Protein AF-A0A485KM85-F1 (afdb_monomer)

Radius of gyration: 17.37 Å; Cα contacts (8 Å, |Δi|>4): 321; chains: 1; bounding box: 46×30×49 Å

Sequence (204 aa):
MNSIACVASVLSIVACFLLGCIQSRIWNGIQTPTIPKLFAHVLLPNASPDGDSLREPPSDAYFVFGRMFIVVYVLLAVVLVSQPLDAQVSSFVPLAVSVLLGAAAFGNLLAYYASKAYGPPMRKIGYRMIEMPCLLILAFVLTGHGILLLTATTSDHHSTIEAWAFVLTPLFSILCTAMLRYMPHGPLLGISVALTVHAFTQEG

pLDDT: mean 86.42, std 14.23, range [41.0, 98.31]

Structure (mmCIF, N/CA/C/O backbone):
data_AF-A0A485KM85-F1
#
_entry.id   AF-A0A485KM85-F1
#
loop_
_atom_site.group_PDB
_atom_site.id
_atom_site.type_symbol
_atom_site.label_atom_id
_atom_site.label_alt_id
_atom_site.label_comp_id
_atom_site.label_asym_id
_atom_site.label_entity_id
_atom_site.label_seq_id
_atom_site.pdbx_PDB_ins_code
_atom_site.Cartn_x
_atom_site.Cartn_y
_atom_site.Cartn_z
_atom_site.occupancy
_atom_site.B_iso_or_equiv
_atom_site.auth_seq_id
_atom_site.auth_comp_id
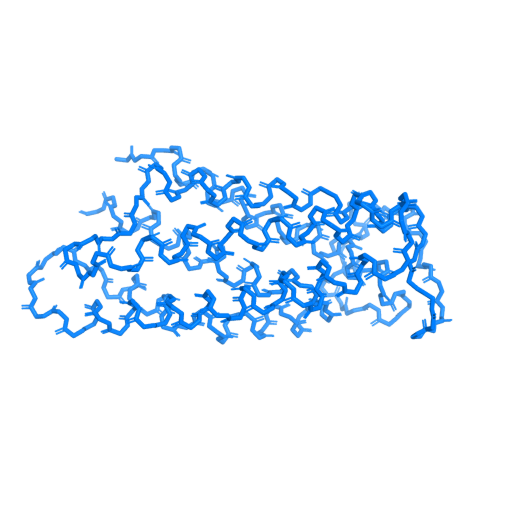_atom_site.auth_asym_id
_atom_site.auth_atom_id
_atom_site.pdbx_PDB_model_num
ATOM 1 N N . MET A 1 1 ? -17.651 -14.714 11.373 1.00 54.88 1 MET A N 1
ATOM 2 C CA . MET A 1 1 ? -16.441 -14.865 10.547 1.00 54.88 1 MET A CA 1
ATOM 3 C C . MET A 1 1 ? -16.774 -14.572 9.097 1.00 54.88 1 MET A C 1
ATOM 5 O O . MET A 1 1 ? -17.444 -15.391 8.467 1.00 54.88 1 MET A O 1
ATOM 9 N N . ASN A 1 2 ? -16.350 -13.427 8.566 1.00 69.56 2 ASN A N 1
ATOM 10 C CA . ASN A 1 2 ? -16.374 -13.228 7.122 1.00 69.56 2 ASN A CA 1
ATOM 11 C C . ASN A 1 2 ? -15.055 -13.764 6.560 1.00 69.56 2 ASN A C 1
ATOM 13 O O . ASN A 1 2 ? -14.112 -13.022 6.291 1.00 69.56 2 ASN A O 1
ATOM 17 N N . SER A 1 3 ? -14.991 -15.092 6.411 1.00 84.06 3 SER A N 1
ATOM 18 C CA . SER A 1 3 ? -13.783 -15.823 6.004 1.00 84.06 3 SER A CA 1
ATOM 19 C C . SER A 1 3 ? -13.142 -15.266 4.729 1.00 84.06 3 SER A C 1
ATOM 21 O O . SER A 1 3 ? -11.930 -15.358 4.560 1.00 84.06 3 SER A O 1
ATOM 23 N N . ILE A 1 4 ? -13.933 -14.629 3.863 1.00 93.38 4 ILE A N 1
ATOM 24 C CA . ILE A 1 4 ? -13.472 -13.978 2.636 1.00 93.38 4 ILE A CA 1
ATOM 25 C C . ILE A 1 4 ? -12.570 -12.774 2.942 1.00 93.38 4 ILE A C 1
ATOM 27 O O . ILE A 1 4 ? -11.506 -12.662 2.334 1.00 93.38 4 ILE A O 1
ATOM 31 N N . ALA A 1 5 ? -12.947 -11.903 3.885 1.00 93.44 5 ALA A N 1
ATOM 32 C CA . ALA A 1 5 ? -12.166 -10.716 4.240 1.00 93.44 5 ALA A CA 1
ATOM 33 C C . ALA A 1 5 ? -10.821 -11.105 4.870 1.00 93.44 5 ALA A C 1
ATOM 35 O O . ALA A 1 5 ? -9.777 -10.617 4.443 1.00 93.44 5 ALA A O 1
ATOM 36 N N . CYS A 1 6 ? -10.831 -12.047 5.816 1.00 94.31 6 CYS A N 1
ATOM 37 C CA . CYS A 1 6 ? -9.620 -12.558 6.466 1.00 94.31 6 CYS A CA 1
ATOM 38 C C . CYS A 1 6 ? -8.674 -13.258 5.479 1.00 94.31 6 CYS A C 1
ATOM 40 O O . CYS A 1 6 ? -7.464 -13.036 5.499 1.00 94.31 6 CYS A O 1
ATOM 42 N N . VAL A 1 7 ? -9.205 -14.084 4.572 1.00 96.06 7 VAL A N 1
ATOM 43 C CA . VAL A 1 7 ? -8.381 -14.740 3.545 1.00 96.06 7 VAL A CA 1
ATOM 44 C C . VAL A 1 7 ? -7.810 -13.709 2.573 1.00 96.06 7 VAL A C 1
ATOM 46 O O . VAL A 1 7 ? -6.611 -13.731 2.296 1.00 96.06 7 VAL A O 1
ATOM 49 N N . ALA A 1 8 ? -8.630 -12.778 2.077 1.00 97.19 8 ALA A N 1
ATOM 50 C CA . ALA A 1 8 ? -8.177 -11.743 1.152 1.00 97.19 8 ALA A CA 1
ATOM 51 C C . ALA A 1 8 ? -7.121 -10.820 1.781 1.00 97.19 8 ALA A C 1
ATOM 53 O O . ALA A 1 8 ? -6.147 -10.471 1.110 1.00 97.19 8 ALA A O 1
ATOM 54 N N . SER A 1 9 ? -7.260 -10.473 3.064 1.00 96.12 9 SER A N 1
ATOM 55 C CA . SER A 1 9 ? -6.314 -9.606 3.770 1.00 96.12 9 SER A CA 1
ATOM 56 C C . SER A 1 9 ? -4.949 -10.283 3.938 1.00 96.12 9 SER A C 1
ATOM 58 O O . SER A 1 9 ? -3.928 -9.724 3.528 1.00 96.12 9 SER A O 1
ATOM 60 N N . VAL A 1 10 ? -4.918 -11.546 4.375 1.00 96.75 10 VAL A N 1
ATOM 61 C CA . VAL A 1 10 ? -3.678 -12.338 4.455 1.00 96.75 10 VAL A CA 1
ATOM 62 C C . VAL A 1 10 ? -3.032 -12.499 3.079 1.00 96.75 10 VAL A C 1
ATOM 64 O O . VAL A 1 10 ? -1.829 -12.269 2.929 1.00 96.75 10 VAL A O 1
ATOM 67 N N . LEU A 1 11 ? -3.818 -12.837 2.051 1.00 97.69 11 LEU A N 1
ATOM 68 C CA . LEU A 1 11 ? -3.310 -12.948 0.681 1.00 97.69 11 LEU A CA 1
ATOM 69 C C . LEU A 1 11 ? -2.745 -11.618 0.173 1.00 97.69 11 LEU A C 1
ATOM 71 O O . LEU A 1 11 ? -1.743 -11.633 -0.541 1.00 97.69 11 LEU A O 1
ATOM 75 N N . SER A 1 12 ? -3.333 -10.478 0.549 1.00 97.19 12 SER A N 1
ATOM 76 C CA . SER A 1 12 ? -2.836 -9.160 0.142 1.00 97.19 12 SER A CA 1
ATOM 77 C C . SER A 1 12 ? -1.466 -8.856 0.750 1.00 97.19 12 SER A C 1
ATOM 79 O O . SER A 1 12 ? -0.573 -8.429 0.019 1.00 97.19 12 SER A O 1
ATOM 81 N N . ILE A 1 13 ? -1.248 -9.166 2.039 1.00 96.56 13 ILE A N 1
ATOM 82 C CA . ILE A 1 13 ? 0.063 -9.044 2.696 1.00 96.56 13 ILE A CA 1
ATOM 83 C C . ILE A 1 13 ? 1.081 -9.941 2.000 1.00 96.56 13 ILE A C 1
ATOM 85 O O . ILE A 1 13 ? 2.155 -9.470 1.624 1.00 96.56 13 ILE A O 1
ATOM 89 N N . VAL A 1 14 ? 0.749 -11.224 1.817 1.00 95.62 14 VAL A N 1
ATOM 90 C CA . VAL A 1 14 ? 1.660 -12.200 1.205 1.00 95.62 14 VAL A CA 1
ATOM 91 C C . VAL A 1 14 ? 2.025 -11.758 -0.210 1.00 95.62 14 VAL A C 1
ATOM 93 O O . VAL A 1 14 ? 3.206 -11.647 -0.530 1.00 95.62 14 VAL A O 1
ATOM 96 N N . ALA A 1 15 ? 1.038 -11.422 -1.043 1.00 94.94 15 ALA A N 1
ATOM 97 C CA . ALA A 1 15 ? 1.277 -10.952 -2.402 1.00 94.94 15 ALA A CA 1
ATOM 98 C C . ALA A 1 15 ? 2.116 -9.664 -2.422 1.00 94.94 15 ALA A C 1
ATOM 100 O O . ALA A 1 15 ? 3.102 -9.589 -3.155 1.00 94.94 15 ALA A O 1
ATOM 101 N N . CYS A 1 16 ? 1.776 -8.674 -1.591 1.00 95.62 16 CYS A N 1
ATOM 102 C CA . CYS A 1 16 ? 2.483 -7.396 -1.529 1.00 95.62 16 CYS A CA 1
ATOM 103 C C . CYS A 1 16 ? 3.935 -7.562 -1.068 1.00 95.62 16 CYS A C 1
ATOM 105 O O . CYS A 1 16 ? 4.837 -6.940 -1.631 1.00 95.62 16 CYS A O 1
ATOM 107 N N . PHE A 1 17 ? 4.181 -8.424 -0.079 1.00 94.19 17 PHE A N 1
ATOM 108 C CA . PHE A 1 17 ? 5.525 -8.713 0.409 1.00 94.19 17 PHE A CA 1
ATOM 109 C C . PHE A 1 17 ? 6.361 -9.444 -0.647 1.00 94.19 17 PHE A C 1
ATOM 111 O O . PHE A 1 17 ? 7.453 -8.985 -0.979 1.00 94.19 17 PHE A O 1
ATOM 118 N N 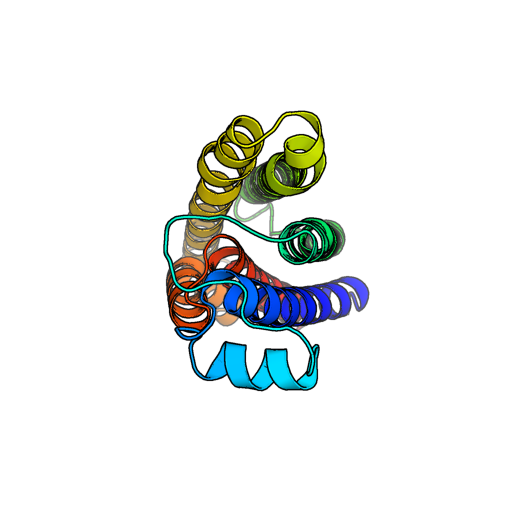. LEU A 1 18 ? 5.840 -10.529 -1.233 1.00 91.94 18 LEU A N 1
ATOM 119 C CA . LEU A 1 18 ? 6.565 -11.319 -2.235 1.00 91.94 18 LEU A CA 1
ATOM 120 C C . LEU A 1 18 ? 6.893 -10.484 -3.480 1.00 91.94 18 LEU A C 1
ATOM 122 O O . LEU A 1 18 ? 8.054 -10.406 -3.892 1.00 91.94 18 LEU A O 1
ATOM 126 N N . LEU A 1 19 ? 5.891 -9.806 -4.050 1.00 92.06 19 LEU A N 1
ATOM 127 C CA . LEU A 1 19 ? 6.086 -8.935 -5.210 1.00 92.06 19 LEU A CA 1
ATOM 128 C C . LEU A 1 19 ? 6.985 -7.738 -4.865 1.00 92.06 19 LEU A C 1
ATOM 130 O O . LEU A 1 19 ? 7.811 -7.330 -5.685 1.00 92.06 19 LEU A O 1
ATOM 134 N N . GLY A 1 20 ? 6.878 -7.208 -3.643 1.00 92.06 20 GLY A N 1
ATOM 135 C CA . GLY A 1 20 ? 7.707 -6.115 -3.140 1.00 92.06 20 GLY A CA 1
ATOM 136 C C . GLY A 1 20 ? 9.179 -6.506 -3.034 1.00 92.06 20 GLY A C 1
ATOM 137 O O . GLY A 1 20 ? 10.042 -5.741 -3.461 1.00 92.06 20 GLY A O 1
ATOM 138 N N . CYS A 1 21 ? 9.479 -7.713 -2.546 1.00 90.75 21 CYS A N 1
ATOM 139 C CA . CYS A 1 21 ? 10.836 -8.255 -2.507 1.00 90.75 21 CYS A CA 1
ATOM 140 C C . CYS A 1 21 ? 11.415 -8.467 -3.912 1.00 90.75 21 CYS A C 1
ATOM 142 O O . CYS A 1 21 ? 12.567 -8.103 -4.156 1.00 90.75 21 CYS A O 1
ATOM 144 N N . ILE A 1 22 ? 10.625 -9.005 -4.847 1.00 88.12 22 ILE A N 1
ATOM 145 C CA . ILE A 1 22 ? 11.051 -9.206 -6.241 1.00 88.12 22 ILE A CA 1
ATOM 146 C C . ILE A 1 22 ? 11.368 -7.864 -6.905 1.00 88.12 22 ILE A C 1
ATOM 148 O O . ILE A 1 22 ? 12.460 -7.677 -7.440 1.00 88.12 22 ILE A O 1
ATOM 152 N N . GLN A 1 23 ? 10.444 -6.906 -6.836 1.00 87.12 23 GLN A N 1
ATOM 153 C CA . GLN A 1 23 ? 10.645 -5.583 -7.420 1.00 87.12 23 GLN A CA 1
ATOM 154 C C . GLN A 1 23 ? 11.792 -4.820 -6.755 1.00 87.12 23 GLN A C 1
ATOM 156 O O . GLN A 1 23 ? 12.557 -4.161 -7.449 1.00 87.12 23 GLN A O 1
ATOM 161 N N . SER A 1 24 ? 11.946 -4.940 -5.434 1.00 88.06 24 SER A N 1
ATOM 162 C CA . SER A 1 24 ? 13.087 -4.381 -4.711 1.00 88.06 24 SER A CA 1
ATOM 163 C C . SER A 1 24 ? 14.409 -4.937 -5.234 1.00 88.06 24 SER A C 1
ATOM 165 O O . SER A 1 24 ? 15.342 -4.162 -5.444 1.00 88.06 24 SER A O 1
ATOM 167 N N . ARG A 1 25 ? 14.486 -6.249 -5.497 1.00 84.94 25 ARG A N 1
ATOM 168 C CA . ARG A 1 25 ? 15.683 -6.876 -6.067 1.00 84.94 25 ARG A CA 1
ATOM 169 C C . ARG A 1 25 ? 15.992 -6.369 -7.470 1.00 84.94 25 ARG A C 1
ATOM 171 O O . ARG A 1 25 ? 17.143 -6.058 -7.757 1.00 84.94 25 ARG A O 1
ATOM 178 N N . ILE A 1 26 ? 14.976 -6.284 -8.326 1.00 82.69 26 ILE A N 1
ATOM 179 C CA . ILE A 1 26 ? 15.127 -5.766 -9.694 1.00 82.69 26 ILE A CA 1
ATOM 180 C C . ILE A 1 26 ? 15.572 -4.300 -9.656 1.00 82.69 26 ILE A C 1
ATOM 182 O O . ILE A 1 26 ? 16.446 -3.904 -10.412 1.00 82.69 26 ILE A O 1
ATOM 186 N N . TRP A 1 27 ? 14.997 -3.502 -8.754 1.00 82.50 27 TRP A N 1
ATOM 187 C CA . TRP A 1 27 ? 15.278 -2.073 -8.647 1.00 82.50 27 TRP A CA 1
ATOM 188 C C . TRP A 1 27 ? 16.654 -1.755 -8.054 1.00 82.50 27 TRP A C 1
ATOM 190 O O . TRP A 1 27 ? 17.326 -0.833 -8.504 1.00 82.50 27 TRP A O 1
ATOM 200 N N . ASN A 1 28 ? 17.056 -2.470 -7.001 1.00 80.94 28 ASN A N 1
ATOM 201 C CA . ASN A 1 28 ? 18.285 -2.174 -6.264 1.00 80.94 28 ASN A CA 1
ATOM 202 C C . ASN A 1 28 ? 19.495 -2.981 -6.759 1.00 80.94 28 A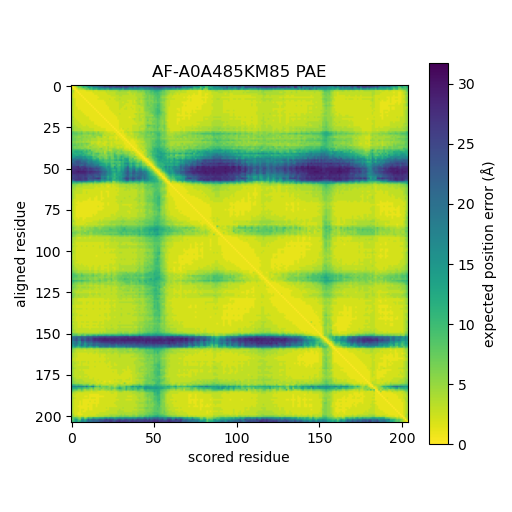SN A C 1
ATOM 204 O O . ASN A 1 28 ? 20.621 -2.679 -6.358 1.00 80.94 28 ASN A O 1
ATOM 208 N N . GLY A 1 29 ? 19.289 -4.017 -7.579 1.00 79.38 29 GLY A N 1
ATOM 209 C CA . GLY A 1 29 ? 20.356 -4.843 -8.135 1.00 79.38 29 GLY A CA 1
ATOM 210 C C . GLY A 1 29 ? 21.284 -5.398 -7.048 1.00 79.38 29 GLY A C 1
ATOM 211 O O . GLY A 1 29 ? 20.848 -6.047 -6.092 1.00 79.38 29 GLY A O 1
ATOM 212 N N . ILE A 1 30 ? 22.581 -5.112 -7.155 1.00 79.19 30 ILE A N 1
ATOM 213 C CA . ILE A 1 30 ? 23.598 -5.546 -6.179 1.00 79.19 30 ILE A CA 1
ATOM 214 C C . ILE A 1 30 ? 23.383 -4.896 -4.798 1.00 79.19 30 ILE A C 1
ATOM 216 O O . ILE A 1 30 ? 23.709 -5.498 -3.775 1.00 79.19 30 ILE A O 1
ATOM 220 N N . GLN A 1 31 ? 22.766 -3.711 -4.741 1.00 83.38 31 GLN A N 1
ATOM 221 C CA . GLN A 1 31 ? 22.504 -2.966 -3.504 1.00 83.38 31 GLN A CA 1
ATOM 222 C C . GLN A 1 31 ? 21.202 -3.375 -2.790 1.00 83.38 31 GLN A C 1
ATOM 224 O O . GLN A 1 31 ? 20.724 -2.660 -1.900 1.00 83.38 31 GLN A O 1
ATOM 229 N N . THR A 1 32 ? 20.596 -4.492 -3.197 1.00 83.62 32 THR A N 1
ATOM 230 C CA . THR A 1 32 ? 19.358 -5.009 -2.605 1.00 83.62 32 THR A CA 1
ATOM 231 C C . THR A 1 32 ? 19.540 -5.314 -1.111 1.00 83.62 32 THR A C 1
ATOM 233 O O . THR A 1 32 ? 20.489 -6.020 -0.756 1.00 83.62 32 THR A O 1
ATOM 236 N N . PRO A 1 33 ? 18.637 -4.844 -0.225 1.00 85.75 33 PRO A N 1
ATOM 237 C CA . PRO A 1 33 ? 18.707 -5.152 1.203 1.00 85.75 33 PRO A CA 1
ATOM 238 C C . PRO A 1 33 ? 18.561 -6.653 1.499 1.00 85.75 33 PRO A C 1
ATOM 240 O O . PRO A 1 33 ? 17.989 -7.411 0.713 1.00 85.75 33 PRO A O 1
ATOM 243 N N . THR A 1 34 ? 19.034 -7.087 2.671 1.00 87.38 34 THR A N 1
ATOM 244 C CA . THR A 1 34 ? 19.100 -8.509 3.061 1.00 87.38 34 THR A CA 1
ATOM 245 C C . THR A 1 34 ? 17.757 -9.233 2.966 1.00 87.38 34 THR A C 1
ATOM 247 O O . THR A 1 34 ? 17.703 -10.336 2.427 1.00 87.38 34 THR A O 1
ATOM 250 N N . ILE A 1 35 ? 16.671 -8.615 3.447 1.00 86.38 35 ILE A N 1
ATOM 251 C CA . ILE A 1 35 ? 15.340 -9.241 3.472 1.00 86.38 35 ILE A CA 1
ATOM 252 C C . ILE A 1 35 ? 14.825 -9.498 2.043 1.00 86.38 35 ILE A C 1
ATOM 254 O O . ILE A 1 35 ? 14.637 -10.666 1.697 1.00 86.38 35 ILE A O 1
ATOM 258 N N . PRO A 1 36 ? 14.681 -8.486 1.160 1.00 85.00 36 PRO A N 1
ATOM 259 C CA . PRO A 1 36 ? 14.343 -8.724 -0.241 1.00 85.00 36 PRO A CA 1
ATOM 260 C C . PRO A 1 36 ? 15.275 -9.712 -0.941 1.00 85.00 36 PRO A C 1
ATOM 262 O O . PRO A 1 36 ? 14.802 -10.543 -1.711 1.00 85.00 36 PRO A O 1
ATOM 265 N N . LYS A 1 37 ? 16.584 -9.669 -0.657 1.00 82.50 37 LYS A N 1
ATOM 266 C CA . LYS A 1 37 ? 17.568 -10.572 -1.266 1.00 82.50 37 LYS A CA 1
ATOM 267 C C . LYS A 1 37 ? 17.295 -12.038 -0.924 1.00 82.50 37 LYS A C 1
ATOM 269 O O . LYS A 1 37 ? 17.335 -12.866 -1.834 1.00 82.50 37 LYS A O 1
ATOM 274 N N . LEU A 1 38 ? 17.002 -12.342 0.344 1.00 82.69 38 LEU A N 1
ATOM 275 C CA . LEU A 1 38 ? 16.692 -13.695 0.815 1.00 82.69 38 LEU A CA 1
ATOM 276 C C . LEU A 1 38 ? 15.430 -14.239 0.135 1.00 82.69 38 LEU A C 1
ATOM 278 O O . LEU A 1 38 ? 15.469 -15.298 -0.487 1.00 82.69 38 LEU A O 1
ATOM 282 N N . PHE A 1 39 ? 14.332 -13.487 0.196 1.00 80.50 39 PHE A N 1
ATOM 283 C CA . PHE A 1 39 ? 13.044 -13.940 -0.332 1.00 80.50 39 PHE A CA 1
ATOM 284 C C . PHE A 1 39 ? 13.020 -13.985 -1.860 1.00 80.50 39 PHE A C 1
ATOM 286 O O . PHE A 1 39 ? 12.556 -14.962 -2.442 1.00 80.50 39 PHE A O 1
ATOM 293 N N . ALA A 1 40 ? 13.580 -12.983 -2.537 1.00 74.31 40 ALA A N 1
ATOM 294 C CA . ALA A 1 40 ? 13.620 -12.983 -3.993 1.00 74.31 40 ALA A CA 1
ATOM 295 C C . ALA A 1 40 ? 14.512 -14.101 -4.557 1.00 74.31 40 ALA A C 1
ATOM 297 O O . ALA A 1 40 ? 14.242 -14.576 -5.653 1.00 74.31 40 ALA A O 1
ATOM 298 N N . HIS A 1 41 ? 15.540 -14.558 -3.828 1.00 70.88 41 HIS A N 1
ATOM 299 C CA . HIS A 1 41 ? 16.353 -15.698 -4.264 1.00 70.88 41 HIS A CA 1
ATOM 300 C C . HIS A 1 41 ? 15.578 -17.022 -4.236 1.00 70.88 41 HIS A C 1
ATOM 302 O O . HIS A 1 41 ? 15.754 -17.842 -5.130 1.00 70.88 41 HIS A O 1
ATOM 308 N N . VAL A 1 42 ? 14.687 -17.204 -3.256 1.00 67.50 42 VAL A N 1
ATOM 309 C CA . VAL A 1 42 ? 13.796 -18.374 -3.180 1.00 67.50 42 VAL A CA 1
ATOM 310 C C . VAL A 1 42 ? 12.754 -18.349 -4.303 1.00 67.50 42 VAL A C 1
ATOM 312 O O . VAL A 1 42 ? 12.439 -19.385 -4.878 1.00 67.50 42 VAL A O 1
ATOM 315 N N . LEU A 1 43 ? 12.230 -17.165 -4.632 1.00 68.19 43 LEU A N 1
ATOM 316 C CA . LEU A 1 43 ? 11.120 -17.006 -5.580 1.00 68.19 43 LEU A CA 1
ATOM 317 C C . LEU A 1 43 ? 11.574 -16.944 -7.044 1.00 68.19 43 LEU A C 1
ATOM 319 O O . LEU A 1 43 ? 10.871 -17.419 -7.931 1.00 68.19 43 LEU A O 1
ATOM 323 N N . LEU A 1 44 ? 12.738 -16.346 -7.303 1.00 68.25 44 LEU A N 1
ATOM 324 C CA . LEU A 1 44 ? 13.344 -16.198 -8.626 1.00 68.25 44 LEU A CA 1
ATOM 325 C C . LEU A 1 44 ? 14.864 -16.400 -8.511 1.00 68.25 44 LEU A C 1
ATOM 327 O O . LEU A 1 44 ? 15.628 -15.428 -8.544 1.00 68.25 44 LEU A O 1
ATOM 331 N N . PRO A 1 45 ? 15.339 -17.654 -8.401 1.00 60.12 45 PRO A N 1
ATOM 332 C CA . PRO A 1 45 ? 16.766 -17.950 -8.257 1.00 60.12 45 PRO A CA 1
ATOM 333 C C . PRO A 1 45 ? 17.605 -17.399 -9.422 1.00 60.12 45 PRO A C 1
ATOM 335 O O . PRO A 1 45 ? 18.751 -17.004 -9.213 1.00 60.12 45 PRO A O 1
ATOM 338 N N . ASN A 1 46 ? 16.990 -17.273 -10.605 1.00 56.12 46 ASN A N 1
ATOM 339 C CA . ASN A 1 46 ? 17.603 -16.771 -11.836 1.00 56.12 46 ASN A CA 1
ATOM 340 C C . ASN A 1 46 ? 17.295 -15.295 -12.137 1.00 56.12 46 ASN A C 1
ATOM 342 O O . ASN A 1 46 ? 17.623 -14.830 -13.225 1.00 56.12 46 ASN A O 1
ATOM 346 N N . ALA A 1 47 ? 16.663 -14.546 -11.222 1.00 55.28 47 ALA A N 1
ATOM 347 C CA . ALA A 1 47 ? 16.565 -13.096 -11.383 1.00 55.28 47 ALA A CA 1
ATOM 348 C C . ALA A 1 47 ? 17.972 -12.499 -11.242 1.00 55.28 47 ALA A C 1
ATOM 350 O O . ALA A 1 47 ? 18.469 -12.287 -10.122 1.00 55.28 47 ALA A O 1
ATOM 351 N N . SER A 1 48 ? 18.626 -12.273 -12.384 1.00 52.16 48 SER A N 1
ATOM 352 C CA . SER A 1 48 ? 19.848 -11.488 -12.459 1.00 52.16 48 SER A CA 1
ATOM 353 C C . SER A 1 48 ? 19.552 -10.093 -11.908 1.00 52.16 48 SER A C 1
ATOM 355 O O . SER A 1 48 ? 18.515 -9.516 -12.237 1.00 52.16 48 SER A O 1
ATOM 357 N N . PRO A 1 49 ? 20.400 -9.551 -11.022 1.00 55.25 49 PRO A N 1
ATOM 358 C CA . PRO A 1 49 ? 20.324 -8.140 -10.692 1.00 55.25 49 PRO A CA 1
ATOM 359 C 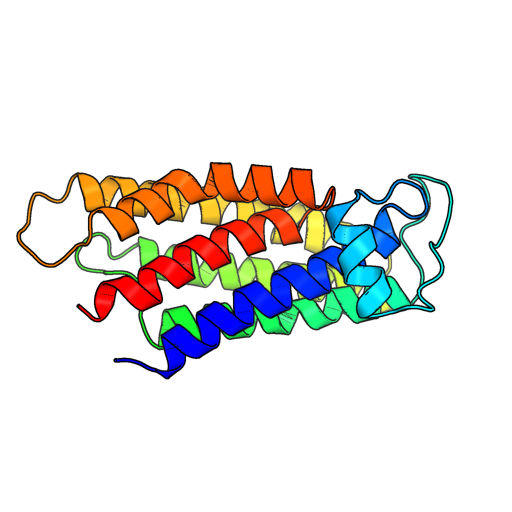C . PRO A 1 49 ? 20.597 -7.355 -11.977 1.00 55.25 49 PRO A C 1
ATOM 361 O O . PRO A 1 49 ? 21.722 -7.353 -12.472 1.00 55.25 49 PRO A O 1
ATOM 364 N N . ASP A 1 50 ? 19.567 -6.730 -12.534 1.00 50.44 50 ASP A N 1
ATOM 365 C CA . ASP A 1 50 ? 19.747 -5.820 -13.654 1.00 50.44 50 ASP A CA 1
ATOM 366 C C . ASP A 1 50 ? 20.369 -4.527 -13.120 1.00 50.44 50 ASP A C 1
ATOM 368 O O . ASP A 1 50 ? 19.713 -3.741 -12.447 1.00 50.44 50 ASP A O 1
ATOM 372 N N . GLY A 1 51 ? 21.655 -4.337 -13.413 1.00 45.38 51 GLY A N 1
ATOM 373 C CA . GLY A 1 51 ? 22.283 -3.020 -13.498 1.00 45.38 51 GLY A CA 1
ATOM 374 C C . GLY A 1 51 ? 22.717 -2.354 -12.190 1.00 45.38 51 GLY A C 1
ATOM 375 O O . GLY A 1 51 ? 21.920 -1.915 -11.364 1.00 45.38 51 GLY A O 1
ATOM 376 N N . ASP A 1 52 ? 24.028 -2.136 -12.081 1.00 42.81 52 ASP A N 1
ATOM 377 C CA . ASP A 1 52 ? 24.578 -0.960 -11.412 1.00 42.81 52 ASP A CA 1
ATOM 378 C C . ASP A 1 52 ? 24.042 0.299 -12.113 1.00 42.81 52 ASP A C 1
ATOM 380 O O . ASP A 1 52 ? 24.440 0.601 -13.235 1.00 42.81 52 ASP A O 1
ATOM 384 N N . SER A 1 53 ? 23.119 1.025 -11.482 1.00 41.00 53 SER A N 1
ATOM 385 C CA . SER A 1 53 ? 23.017 2.496 -11.488 1.00 41.00 53 SER A CA 1
ATOM 386 C C . SER A 1 53 ? 21.575 2.969 -11.314 1.00 41.00 53 SER A C 1
ATOM 388 O O . SER A 1 53 ? 20.630 2.480 -11.919 1.00 41.00 53 SER A O 1
ATOM 390 N N . LEU A 1 54 ? 21.428 4.052 -10.554 1.00 44.25 54 LEU A N 1
ATOM 391 C CA . LEU A 1 54 ? 20.222 4.875 -10.398 1.00 44.25 54 LEU A CA 1
ATOM 392 C C . LEU A 1 54 ? 19.669 5.476 -11.721 1.00 44.25 54 LEU A C 1
ATOM 394 O O . LEU A 1 54 ? 18.861 6.405 -11.667 1.00 44.25 54 LEU A O 1
ATOM 398 N N . ARG A 1 55 ? 20.135 5.038 -12.901 1.00 45.25 55 ARG A N 1
ATOM 399 C CA . ARG A 1 55 ? 19.913 5.705 -14.195 1.00 45.25 55 ARG A CA 1
ATOM 400 C C . ARG A 1 55 ? 18.994 4.969 -15.169 1.00 45.25 55 ARG A C 1
ATOM 402 O O . ARG A 1 55 ? 18.418 5.652 -16.011 1.00 45.25 55 ARG A O 1
ATOM 409 N N . GLU A 1 56 ? 18.757 3.667 -15.037 1.00 47.62 56 GLU A N 1
ATOM 410 C CA . GLU A 1 56 ? 17.883 2.940 -15.972 1.00 47.62 56 GLU A CA 1
ATOM 411 C C . GLU A 1 56 ? 16.750 2.204 -15.248 1.00 47.62 56 GLU A C 1
ATOM 413 O O . GLU A 1 56 ? 17.006 1.244 -14.529 1.00 47.62 56 GLU A O 1
ATOM 418 N N . PRO A 1 57 ? 15.475 2.608 -15.420 1.00 52.06 57 PRO A N 1
ATOM 419 C CA . PRO A 1 57 ? 14.356 1.820 -14.926 1.00 52.06 57 PRO A CA 1
ATOM 420 C C . PRO A 1 57 ? 13.705 1.012 -16.064 1.00 52.06 57 PRO A C 1
ATOM 422 O O . PRO A 1 57 ? 13.326 1.617 -17.075 1.00 52.06 57 PRO A O 1
ATOM 425 N N . PRO A 1 58 ? 13.319 -0.254 -15.827 1.00 62.62 58 PRO A N 1
ATOM 426 C CA . PRO A 1 58 ? 14.204 -1.426 -15.918 1.00 62.62 58 PRO A CA 1
ATOM 427 C C . PRO A 1 58 ? 13.644 -2.465 -16.908 1.00 62.62 58 PRO A C 1
ATOM 429 O O . PRO A 1 58 ? 12.608 -2.235 -17.530 1.00 62.62 58 PRO A O 1
ATOM 432 N N . SER A 1 59 ? 14.344 -3.587 -17.064 1.00 68.44 59 SER A N 1
ATOM 433 C CA . SER A 1 59 ? 14.009 -4.729 -17.925 1.00 68.44 59 SER A CA 1
ATOM 434 C C . SER A 1 59 ? 12.525 -5.120 -17.984 1.00 68.44 59 SER A C 1
ATOM 436 O O . SER A 1 59 ? 11.726 -4.816 -17.094 1.00 68.44 59 SER A O 1
ATOM 438 N N . ASP A 1 60 ? 12.147 -5.891 -19.009 1.00 78.19 60 ASP A N 1
ATOM 439 C CA . ASP A 1 60 ? 10.784 -6.422 -19.168 1.00 78.19 60 ASP A CA 1
ATOM 440 C C . ASP A 1 60 ? 10.238 -7.089 -17.888 1.00 78.19 60 ASP A C 1
ATOM 442 O O . ASP A 1 60 ? 9.039 -6.994 -17.600 1.00 78.19 60 ASP A O 1
ATOM 446 N N . ALA A 1 61 ? 11.110 -7.695 -17.073 1.00 81.19 61 ALA A N 1
ATOM 447 C CA . ALA A 1 61 ? 10.756 -8.298 -15.791 1.00 81.19 61 ALA A CA 1
ATOM 448 C C . ALA A 1 61 ? 10.161 -7.283 -14.800 1.00 81.19 61 ALA A C 1
ATOM 450 O O . ALA A 1 61 ? 9.159 -7.576 -14.142 1.00 81.19 61 ALA A O 1
ATOM 451 N N . TYR A 1 62 ? 10.705 -6.066 -14.723 1.00 83.06 62 TYR A N 1
ATOM 452 C CA . TYR A 1 62 ? 10.165 -5.025 -13.849 1.00 83.06 62 TYR A CA 1
ATOM 453 C C . TYR A 1 62 ? 8.711 -4.693 -14.178 1.00 83.06 62 TYR A C 1
ATOM 455 O O . TYR A 1 62 ? 7.874 -4.589 -13.282 1.00 83.06 62 TYR A O 1
ATOM 463 N N . PHE A 1 63 ? 8.387 -4.562 -15.463 1.00 85.88 63 PHE A N 1
ATOM 464 C CA . PHE A 1 63 ? 7.020 -4.271 -15.883 1.00 85.88 63 PHE A CA 1
ATOM 465 C C . PHE A 1 63 ? 6.086 -5.455 -15.640 1.00 85.88 63 PHE A C 1
ATOM 467 O O . PHE A 1 63 ? 4.939 -5.253 -15.257 1.00 85.88 63 PHE A O 1
ATOM 474 N N . VAL A 1 64 ? 6.550 -6.695 -15.816 1.00 88.81 64 VAL A N 1
ATOM 475 C CA . VAL A 1 64 ? 5.752 -7.890 -15.492 1.00 88.81 64 VAL A CA 1
ATOM 476 C C . VAL A 1 64 ? 5.338 -7.892 -14.021 1.00 88.81 64 VAL A C 1
ATOM 478 O O . VAL A 1 64 ? 4.144 -7.960 -13.739 1.00 88.81 64 VAL A O 1
ATOM 481 N N . PHE A 1 65 ? 6.286 -7.746 -13.096 1.00 89.12 65 PHE A N 1
ATOM 482 C CA . PHE A 1 65 ? 5.969 -7.801 -11.666 1.00 89.12 65 PHE A CA 1
ATOM 483 C C . PHE A 1 65 ? 5.242 -6.548 -11.163 1.00 89.12 65 PHE A C 1
ATOM 485 O O . PHE A 1 65 ? 4.362 -6.668 -10.315 1.00 89.12 65 PHE A O 1
ATOM 492 N N . GLY A 1 66 ? 5.517 -5.367 -11.723 1.00 90.69 66 GLY A N 1
ATOM 493 C CA . GLY A 1 66 ? 4.750 -4.157 -11.412 1.00 90.69 66 GLY A CA 1
ATOM 494 C C . GLY A 1 66 ? 3.280 -4.267 -11.838 1.00 90.69 66 GLY A C 1
ATOM 495 O O . GLY A 1 66 ? 2.371 -3.894 -11.103 1.00 90.69 66 GLY A O 1
ATOM 496 N N . ARG A 1 67 ? 2.998 -4.902 -12.983 1.00 93.12 67 ARG A N 1
ATOM 497 C CA . ARG A 1 67 ? 1.616 -5.186 -13.405 1.00 93.12 67 ARG A CA 1
ATOM 498 C C . ARG A 1 67 ? 0.876 -6.126 -12.454 1.00 93.12 67 ARG A C 1
ATOM 500 O O . ARG A 1 67 ? -0.331 -5.968 -12.284 1.00 93.12 67 ARG A O 1
ATOM 507 N N . MET A 1 68 ? 1.579 -7.075 -11.835 1.00 94.62 68 MET A N 1
ATOM 508 C CA . MET A 1 68 ? 0.987 -8.036 -10.895 1.00 94.62 68 MET A CA 1
ATOM 509 C C . MET A 1 68 ? 0.521 -7.387 -9.587 1.00 94.62 68 MET A C 1
ATOM 511 O O . MET A 1 68 ? -0.359 -7.939 -8.932 1.00 94.62 68 MET A O 1
ATOM 515 N N . PHE A 1 69 ? 1.010 -6.192 -9.236 1.00 94.75 69 PHE A N 1
ATOM 516 C CA . PHE A 1 69 ? 0.531 -5.469 -8.053 1.00 94.75 69 PHE A CA 1
ATOM 517 C C . PHE A 1 69 ? -0.953 -5.106 -8.103 1.00 94.75 69 PHE A C 1
ATOM 519 O O . PHE A 1 69 ? -1.557 -4.909 -7.050 1.00 94.75 69 PHE A O 1
ATOM 526 N N . ILE A 1 70 ? -1.580 -5.119 -9.287 1.00 96.25 70 ILE A N 1
ATOM 527 C CA . ILE A 1 70 ? -3.036 -4.975 -9.399 1.00 96.25 70 ILE A CA 1
ATOM 528 C C . ILE A 1 70 ? -3.791 -6.016 -8.559 1.00 96.25 70 ILE A C 1
ATOM 530 O O . ILE A 1 70 ? -4.853 -5.714 -8.026 1.00 96.25 70 ILE A O 1
ATOM 534 N N . VAL A 1 71 ? -3.215 -7.210 -8.368 1.00 96.88 71 VAL A N 1
ATOM 535 C CA . VAL A 1 71 ? -3.791 -8.264 -7.523 1.00 96.88 71 VAL A CA 1
ATOM 536 C C . VAL A 1 71 ? -3.893 -7.809 -6.067 1.00 96.88 71 VAL A C 1
ATOM 538 O O . VAL A 1 71 ? -4.910 -8.060 -5.432 1.00 96.88 71 VAL A O 1
ATOM 541 N N . VAL A 1 72 ? -2.892 -7.090 -5.546 1.00 97.69 72 VAL A N 1
ATOM 542 C CA . VAL A 1 72 ? -2.918 -6.564 -4.170 1.00 97.69 72 VAL A CA 1
ATOM 543 C C . VAL A 1 72 ? -4.058 -5.560 -4.012 1.00 97.69 72 VAL A C 1
ATOM 545 O O . VAL A 1 72 ? -4.844 -5.672 -3.077 1.00 97.69 72 VAL A O 1
ATOM 548 N N . TYR A 1 73 ? -4.203 -4.631 -4.961 1.00 97.81 73 TYR A N 1
ATOM 549 C CA . TYR A 1 73 ? -5.302 -3.661 -4.959 1.00 97.81 73 TYR A CA 1
ATOM 550 C C . TYR A 1 73 ? -6.679 -4.337 -5.000 1.00 97.81 73 TYR A C 1
ATOM 552 O O . TYR A 1 73 ? -7.574 -3.944 -4.256 1.00 97.81 73 TYR A O 1
ATOM 560 N N . VAL A 1 74 ? -6.844 -5.377 -5.826 1.00 98.00 74 VAL A N 1
ATOM 561 C CA . VAL A 1 74 ? -8.091 -6.156 -5.899 1.00 98.00 74 VAL A CA 1
ATOM 562 C C . VAL A 1 74 ? -8.371 -6.873 -4.580 1.00 98.00 74 VAL A C 1
ATOM 564 O O . VAL A 1 74 ? -9.494 -6.814 -4.093 1.00 98.00 74 VAL A O 1
ATOM 567 N N . LEU A 1 75 ? -7.368 -7.509 -3.972 1.00 98.25 75 LEU A N 1
ATOM 568 C CA . LEU A 1 75 ? -7.531 -8.186 -2.683 1.00 98.25 75 LEU A CA 1
ATOM 569 C C . LEU A 1 75 ? -7.939 -7.202 -1.580 1.00 98.25 75 LEU A C 1
ATOM 571 O O . LEU A 1 75 ? -8.874 -7.483 -0.838 1.00 98.25 75 LEU A O 1
ATOM 575 N N . LEU A 1 76 ? -7.316 -6.022 -1.514 1.00 97.62 76 LEU A N 1
ATOM 576 C CA . LEU A 1 76 ? -7.706 -4.978 -0.562 1.00 97.62 76 LEU A CA 1
ATOM 577 C C . LEU A 1 76 ? -9.117 -4.435 -0.829 1.00 97.62 76 LEU A C 1
ATOM 579 O O . LEU A 1 76 ? -9.859 -4.177 0.116 1.00 97.62 76 LEU A O 1
ATOM 583 N N . ALA A 1 77 ? -9.527 -4.310 -2.094 1.00 97.38 77 ALA A N 1
ATOM 584 C CA . ALA A 1 77 ? -10.905 -3.959 -2.431 1.00 97.38 77 ALA A CA 1
ATOM 585 C C . ALA A 1 77 ? -11.896 -5.043 -1.971 1.00 97.38 77 ALA A C 1
ATOM 587 O O . ALA A 1 77 ? -12.949 -4.712 -1.433 1.00 97.38 77 ALA A O 1
ATOM 588 N N . VAL A 1 78 ? -11.550 -6.330 -2.111 1.00 97.12 78 VAL A N 1
ATOM 589 C CA . VAL A 1 78 ? -12.358 -7.445 -1.585 1.00 97.12 78 VAL A CA 1
ATOM 590 C C . VAL A 1 78 ? -12.482 -7.365 -0.064 1.00 97.12 78 VAL A C 1
ATOM 592 O O . VAL A 1 78 ? -13.587 -7.559 0.439 1.00 97.12 78 VAL A O 1
ATOM 595 N N . VAL A 1 79 ? -11.402 -7.038 0.658 1.00 96.31 79 VAL A N 1
ATOM 596 C CA . VAL A 1 79 ? -11.452 -6.809 2.115 1.00 96.31 79 VAL A CA 1
ATOM 597 C C . VAL A 1 79 ? -12.467 -5.716 2.441 1.00 96.31 79 VAL A C 1
ATOM 599 O O . VAL A 1 79 ? -13.399 -5.974 3.191 1.00 96.31 79 VAL A O 1
ATOM 602 N N . LEU A 1 80 ? -12.346 -4.542 1.817 1.00 95.06 80 LEU A N 1
ATOM 603 C CA . LEU A 1 80 ? -13.202 -3.381 2.096 1.00 95.06 80 LEU A CA 1
ATOM 604 C C . LEU A 1 80 ? -14.670 -3.574 1.686 1.00 95.06 80 LEU A C 1
ATOM 606 O O . LEU A 1 80 ? -15.556 -3.001 2.309 1.00 95.06 80 LEU A O 1
ATOM 610 N N . VAL A 1 81 ? -14.948 -4.357 0.640 1.00 94.56 81 VAL A N 1
ATOM 611 C CA . VAL A 1 81 ? -16.327 -4.679 0.226 1.00 94.56 81 VAL A CA 1
ATOM 612 C C . VAL A 1 81 ? -16.946 -5.730 1.144 1.00 94.56 81 VAL A C 1
ATOM 614 O O . VAL A 1 81 ? -18.125 -5.639 1.477 1.00 94.56 81 VAL A O 1
ATOM 617 N N . SER A 1 82 ? -16.164 -6.732 1.546 1.00 93.88 82 SER A N 1
ATOM 618 C CA . SER A 1 82 ? -16.634 -7.808 2.428 1.00 93.88 82 SER A CA 1
ATOM 619 C C . SER A 1 82 ? -16.805 -7.318 3.863 1.00 93.88 82 SER A C 1
ATOM 621 O O . SER A 1 82 ? -17.676 -7.796 4.587 1.00 93.88 82 SER A O 1
ATOM 623 N N . GLN A 1 83 ? -15.966 -6.372 4.269 1.00 92.06 83 GLN A N 1
ATOM 624 C CA . GLN A 1 83 ? -15.944 -5.810 5.603 1.00 92.06 83 GLN A CA 1
ATOM 625 C C . GLN A 1 83 ? -15.587 -4.318 5.518 1.00 92.06 83 GLN A C 1
ATOM 627 O O . GLN A 1 83 ? -14.411 -3.947 5.541 1.00 92.06 83 GLN A O 1
ATOM 632 N N . PRO A 1 84 ? -16.598 -3.455 5.327 1.00 91.81 84 PRO A N 1
ATOM 633 C CA . PRO A 1 84 ? -16.375 -2.025 5.216 1.00 91.81 84 PRO A CA 1
ATOM 634 C C . PRO A 1 84 ? -15.961 -1.425 6.560 1.00 91.81 84 PRO A C 1
ATOM 636 O O . PRO A 1 84 ? -16.379 -1.882 7.622 1.00 91.81 84 PRO A O 1
ATOM 639 N N . LEU A 1 85 ? -15.182 -0.344 6.490 1.00 91.56 85 LEU A N 1
ATOM 640 C CA . LEU A 1 85 ? -14.883 0.489 7.653 1.00 91.56 85 LEU A CA 1
ATOM 641 C C . LEU A 1 85 ? -16.175 1.085 8.223 1.00 91.56 85 LEU A C 1
ATOM 643 O O . LEU A 1 85 ? -17.112 1.377 7.473 1.00 91.56 85 LEU A O 1
ATOM 647 N N . ASP A 1 86 ? -16.211 1.300 9.537 1.00 86.75 86 ASP A N 1
ATOM 648 C CA . ASP A 1 86 ? -17.439 1.715 10.207 1.00 86.75 86 ASP A CA 1
ATOM 649 C C . ASP A 1 86 ? -17.867 3.140 9.813 1.00 86.75 86 ASP A C 1
ATOM 651 O O . ASP A 1 86 ? -17.234 4.147 10.155 1.00 86.75 86 ASP A O 1
ATOM 655 N N . ALA A 1 87 ? -18.991 3.218 9.099 1.00 84.12 87 ALA A N 1
ATOM 656 C CA . ALA A 1 87 ? -19.602 4.466 8.670 1.00 84.12 87 ALA A CA 1
ATOM 657 C C . ALA A 1 87 ? -20.280 5.238 9.817 1.00 84.12 87 ALA A C 1
ATOM 659 O O . ALA A 1 87 ? -20.535 6.434 9.653 1.00 84.12 87 ALA A O 1
ATOM 660 N N . GLN A 1 88 ? -20.559 4.598 10.961 1.00 84.19 88 GLN A N 1
ATOM 661 C CA . GLN A 1 88 ? -21.084 5.271 12.156 1.00 84.19 88 GLN A CA 1
ATOM 662 C C . GLN A 1 88 ? -20.031 6.190 12.781 1.00 84.19 88 GLN A C 1
ATOM 664 O O . GLN A 1 88 ? -20.362 7.284 13.235 1.00 84.19 88 GLN A O 1
ATOM 669 N N . VAL A 1 89 ? -18.755 5.791 12.728 1.00 84.00 89 VAL A N 1
ATOM 670 C CA . VAL A 1 89 ? -17.619 6.617 13.166 1.00 84.00 89 VAL A CA 1
ATOM 671 C C . VAL A 1 89 ? -17.408 7.789 12.207 1.00 84.00 89 VAL A C 1
ATOM 673 O O . VAL A 1 89 ? -17.193 8.926 12.627 1.00 84.00 89 VAL A O 1
ATOM 676 N N . SER A 1 90 ? -17.462 7.530 10.898 1.00 87.56 90 SER A N 1
ATOM 677 C CA . SER A 1 90 ? -17.442 8.574 9.873 1.00 87.56 90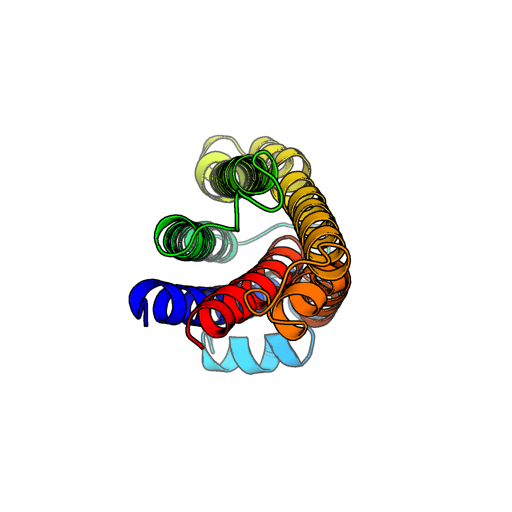 SER A CA 1
ATOM 678 C C . SER A 1 90 ? -17.937 8.046 8.533 1.00 87.56 90 SER A C 1
ATOM 680 O O . SER A 1 90 ? -17.321 7.165 7.941 1.00 87.56 90 SER A O 1
ATOM 682 N N . SER A 1 91 ? -18.975 8.666 7.975 1.00 89.69 91 SER A N 1
ATOM 683 C CA . SER A 1 91 ? -19.475 8.328 6.636 1.00 89.69 91 SER A CA 1
ATOM 684 C C . SER A 1 91 ? -18.502 8.697 5.506 1.00 89.69 91 SER A C 1
ATOM 686 O O . SER A 1 91 ? -18.582 8.144 4.410 1.00 89.69 91 SER A O 1
ATOM 688 N N . PHE A 1 92 ? -17.560 9.611 5.761 1.00 94.12 92 PHE A N 1
ATOM 689 C CA . PHE A 1 92 ? -16.568 10.054 4.780 1.00 94.12 92 PHE A CA 1
ATOM 690 C C . PHE A 1 92 ? -15.428 9.046 4.596 1.00 94.12 92 PHE A C 1
ATOM 692 O O . PHE A 1 92 ? -14.959 8.845 3.475 1.00 94.12 92 PHE A O 1
ATOM 699 N N . VAL A 1 93 ? -14.977 8.407 5.680 1.00 94.69 93 VAL A N 1
ATOM 700 C CA . VAL A 1 93 ? -13.773 7.562 5.667 1.00 94.69 93 VAL A CA 1
ATOM 701 C C . VAL A 1 93 ? -13.887 6.372 4.702 1.00 94.69 93 VAL A C 1
ATOM 703 O O . VAL A 1 93 ? -12.987 6.234 3.871 1.00 94.69 93 VAL A O 1
ATOM 706 N N . PRO A 1 94 ? -14.949 5.539 4.723 1.00 94.19 94 PRO A N 1
ATOM 707 C CA . PRO A 1 94 ? -15.050 4.387 3.823 1.00 94.19 94 PRO A CA 1
ATOM 708 C C . PRO A 1 94 ? -15.015 4.791 2.342 1.00 94.19 94 PRO A C 1
ATOM 710 O O . PRO A 1 94 ? -14.363 4.138 1.520 1.00 94.19 94 PRO A O 1
ATOM 713 N N . LEU A 1 95 ? -15.670 5.910 2.007 1.00 95.69 95 LEU A N 1
ATOM 714 C CA . LEU A 1 95 ? -15.665 6.471 0.659 1.00 95.69 95 LEU A CA 1
ATOM 715 C C . LEU A 1 95 ? -14.266 6.957 0.270 1.00 95.69 95 LEU A C 1
ATOM 717 O O . LEU A 1 95 ? -13.765 6.589 -0.792 1.00 95.69 95 LEU A O 1
ATOM 721 N N . ALA A 1 96 ? -13.623 7.753 1.127 1.00 97.44 96 ALA A N 1
ATOM 722 C CA . ALA A 1 96 ? -12.284 8.275 0.880 1.00 97.44 96 ALA A CA 1
ATOM 723 C C . ALA A 1 96 ? -11.268 7.142 0.685 1.00 97.44 96 ALA A C 1
ATOM 725 O O . ALA A 1 96 ? -10.493 7.173 -0.269 1.00 97.44 96 ALA A O 1
ATOM 726 N N . VAL A 1 97 ? -11.315 6.112 1.534 1.00 97.31 97 VAL A N 1
ATOM 727 C CA . VAL A 1 97 ? -10.454 4.927 1.435 1.00 97.31 97 VAL A CA 1
ATOM 728 C C . VAL A 1 97 ? -10.658 4.205 0.104 1.00 97.31 97 VAL A C 1
ATOM 730 O O . VAL A 1 97 ? -9.684 3.939 -0.600 1.00 97.31 97 VAL A O 1
ATOM 733 N N . SER A 1 98 ? -11.911 3.958 -0.287 1.00 96.56 98 SER A N 1
ATOM 734 C CA . SER A 1 98 ? -12.237 3.278 -1.548 1.00 96.56 98 SER A CA 1
ATOM 735 C C . SER A 1 98 ? -11.778 4.076 -2.773 1.00 96.56 98 SER A C 1
ATOM 737 O O . SER A 1 98 ? -11.175 3.520 -3.692 1.00 96.56 98 SER A O 1
ATOM 739 N N . VAL A 1 99 ? -12.011 5.393 -2.777 1.00 97.88 99 VAL A N 1
ATOM 740 C CA . VAL A 1 99 ? -11.608 6.290 -3.872 1.00 97.88 99 VAL A CA 1
ATOM 741 C C . VAL A 1 99 ? -10.087 6.381 -3.978 1.00 97.88 99 VAL A C 1
ATOM 743 O O . VAL A 1 99 ? -9.550 6.275 -5.078 1.00 97.88 99 VAL A O 1
ATOM 746 N N . LEU A 1 100 ? -9.379 6.542 -2.858 1.00 98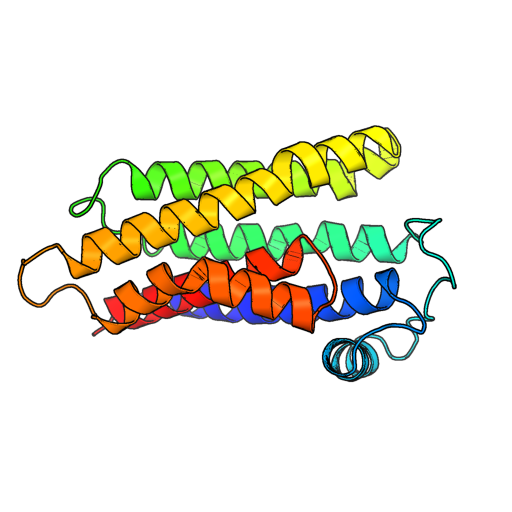.31 100 LEU A N 1
ATOM 747 C CA . LEU A 1 100 ? -7.918 6.638 -2.847 1.00 98.31 100 LEU A CA 1
ATOM 748 C C . LEU A 1 100 ? -7.258 5.320 -3.254 1.00 98.31 100 LEU A C 1
ATOM 750 O O . LEU A 1 100 ? -6.305 5.342 -4.030 1.00 98.31 100 LEU A O 1
ATOM 754 N N . LEU A 1 101 ? -7.777 4.179 -2.790 1.00 97.81 101 LEU A N 1
ATOM 755 C CA . LEU A 1 101 ? -7.286 2.865 -3.201 1.00 97.81 101 LEU A CA 1
ATOM 756 C C . LEU A 1 101 ? -7.527 2.626 -4.699 1.00 97.81 101 LEU A C 1
ATOM 758 O O . LEU A 1 101 ? -6.624 2.172 -5.401 1.00 97.81 101 LEU A O 1
ATOM 762 N N . GLY A 1 102 ? -8.710 2.985 -5.208 1.00 98.00 102 GLY A N 1
ATOM 763 C CA . GLY A 1 102 ? -9.033 2.903 -6.634 1.00 98.00 102 GLY A CA 1
ATOM 764 C C . GLY A 1 102 ? -8.155 3.816 -7.496 1.00 98.00 102 GLY A C 1
ATOM 765 O O . GLY A 1 102 ? -7.640 3.389 -8.530 1.00 98.00 102 GLY A O 1
ATOM 766 N N . ALA A 1 103 ? -7.915 5.050 -7.049 1.00 98.12 103 ALA A N 1
ATOM 767 C CA . ALA A 1 103 ? -7.009 5.981 -7.714 1.00 98.12 103 ALA A CA 1
ATOM 768 C C . ALA A 1 103 ? -5.558 5.472 -7.698 1.00 98.12 103 ALA A C 1
ATOM 770 O O . ALA A 1 103 ? -4.875 5.552 -8.719 1.00 98.12 103 ALA A O 1
ATOM 771 N N . ALA A 1 104 ? -5.102 4.879 -6.590 1.00 97.62 104 ALA A N 1
ATOM 772 C CA . ALA A 1 104 ? -3.782 4.262 -6.509 1.00 97.62 104 ALA A CA 1
ATOM 773 C C . ALA A 1 104 ? -3.642 3.074 -7.476 1.00 97.62 104 ALA A C 1
ATOM 775 O O . ALA A 1 104 ? -2.675 3.010 -8.237 1.00 97.62 104 ALA A O 1
ATOM 776 N N . ALA A 1 105 ? -4.650 2.198 -7.536 1.00 97.69 105 ALA A N 1
ATOM 777 C CA . ALA A 1 105 ? -4.704 1.094 -8.493 1.00 97.69 105 ALA A CA 1
ATOM 778 C C . ALA A 1 105 ? -4.663 1.593 -9.948 1.00 97.69 105 ALA A C 1
ATOM 780 O O . ALA A 1 105 ? -3.938 1.043 -10.779 1.00 97.69 105 ALA A O 1
ATOM 781 N N . PHE A 1 106 ? -5.388 2.671 -10.258 1.00 97.62 106 PHE A N 1
ATOM 782 C CA . PHE A 1 106 ? -5.336 3.320 -11.568 1.00 97.62 106 PHE A CA 1
ATOM 783 C C . PHE A 1 106 ? -3.947 3.904 -11.872 1.00 97.62 106 PHE A C 1
ATOM 785 O O . PHE A 1 106 ? -3.427 3.721 -12.975 1.00 97.62 106 PHE A O 1
ATOM 792 N N . GLY A 1 107 ? -3.306 4.538 -10.888 1.00 96.69 107 GLY A N 1
ATOM 793 C CA . GLY A 1 107 ? -1.918 4.991 -10.979 1.00 96.69 107 GLY A CA 1
ATOM 794 C C . GLY A 1 107 ? -0.956 3.850 -11.325 1.00 96.69 107 GLY A C 1
ATOM 795 O O . GLY A 1 107 ? -0.169 3.985 -12.264 1.00 96.69 107 GLY A O 1
ATOM 796 N N . ASN A 1 108 ? -1.092 2.696 -10.663 1.00 95.69 108 ASN A N 1
ATOM 797 C CA . ASN A 1 108 ? -0.328 1.482 -10.968 1.00 95.69 108 ASN A CA 1
ATOM 798 C C . ASN A 1 108 ? -0.575 0.993 -12.411 1.00 95.69 108 ASN A C 1
ATOM 800 O O . ASN A 1 108 ? 0.366 0.665 -13.139 1.00 95.69 108 ASN A O 1
ATOM 804 N N . LEU A 1 109 ? -1.830 0.995 -12.877 1.00 95.56 109 LEU A N 1
ATOM 805 C CA . LEU A 1 109 ? -2.153 0.633 -14.264 1.00 95.56 109 LEU A CA 1
ATOM 806 C C . LEU A 1 109 ? -1.462 1.562 -15.271 1.00 95.56 109 LEU A C 1
ATOM 808 O O . LEU A 1 109 ? -0.823 1.089 -16.215 1.00 95.56 109 LEU A O 1
ATOM 812 N N . LEU A 1 110 ? -1.515 2.877 -15.054 1.00 94.50 110 LEU A N 1
ATOM 813 C CA . LEU A 1 110 ? -0.793 3.834 -15.894 1.00 94.50 110 LEU A CA 1
ATOM 814 C C . LEU A 1 110 ? 0.723 3.602 -15.841 1.00 94.50 110 LEU A C 1
ATOM 816 O O . LEU A 1 110 ? 1.405 3.649 -16.871 1.00 94.50 110 LEU A O 1
ATOM 820 N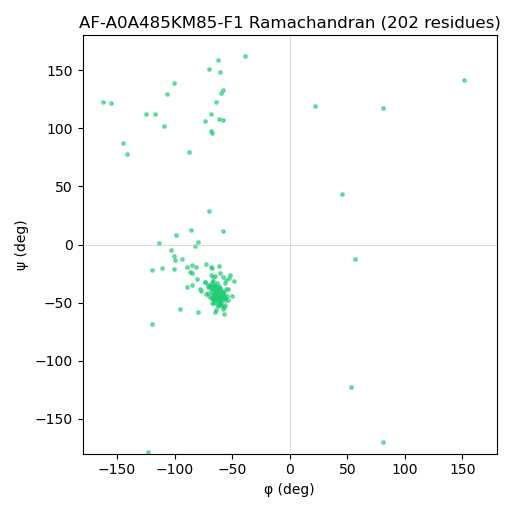 N . ALA A 1 111 ? 1.244 3.304 -14.651 1.00 91.56 111 ALA A N 1
ATOM 821 C CA . ALA A 1 111 ? 2.668 3.154 -14.421 1.00 91.56 111 ALA A CA 1
ATOM 822 C C . ALA A 1 111 ? 3.274 1.929 -15.110 1.00 91.56 111 ALA A C 1
ATOM 824 O O . ALA A 1 111 ? 4.390 2.031 -15.626 1.00 91.56 111 ALA A O 1
ATOM 825 N N . TYR A 1 112 ? 2.553 0.803 -15.160 1.00 90.69 112 TYR A N 1
ATOM 826 C CA . TYR A 1 112 ? 3.107 -0.480 -15.614 1.00 90.69 112 TYR A CA 1
ATOM 827 C C . TYR A 1 112 ? 2.420 -1.097 -16.842 1.00 90.69 112 TYR A C 1
ATOM 829 O O . TYR A 1 112 ? 3.046 -1.896 -17.541 1.00 90.69 112 TYR A O 1
ATOM 837 N N . TYR A 1 113 ? 1.169 -0.736 -17.151 1.00 91.31 113 TYR A N 1
ATOM 838 C CA . TYR A 1 113 ? 0.508 -1.146 -18.400 1.00 91.31 113 TYR A CA 1
ATOM 839 C C . TYR A 1 113 ? 0.644 -0.071 -19.478 1.00 91.31 113 TYR A C 1
ATOM 841 O O . TYR A 1 113 ? 1.155 -0.353 -20.562 1.00 91.31 113 TYR A O 1
ATOM 849 N N . ALA A 1 114 ? 0.224 1.164 -19.185 1.00 89.44 114 ALA A N 1
ATOM 850 C CA . ALA A 1 114 ? 0.191 2.227 -20.191 1.00 89.44 114 ALA A CA 1
ATOM 851 C C . ALA A 1 114 ? 1.600 2.698 -20.586 1.00 89.44 114 ALA A C 1
ATOM 853 O O . ALA A 1 114 ? 1.857 2.990 -21.752 1.00 89.44 114 ALA A O 1
ATOM 854 N N . SER A 1 115 ? 2.548 2.714 -19.650 1.00 85.81 115 SER A N 1
ATOM 855 C CA . SER A 1 115 ? 3.934 3.118 -19.922 1.00 85.81 115 SER A CA 1
ATOM 856 C C . SER A 1 115 ? 4.654 2.263 -20.969 1.00 85.81 115 SER A C 1
ATOM 858 O O . SER A 1 115 ? 5.550 2.776 -21.635 1.00 85.81 115 SER A O 1
ATOM 860 N N . LYS A 1 116 ? 4.241 1.006 -21.189 1.00 80.94 116 LYS A N 1
ATOM 861 C CA . LYS A 1 116 ? 4.775 0.181 -22.285 1.00 80.94 116 LYS A CA 1
ATOM 862 C C . LYS A 1 116 ? 4.391 0.739 -23.662 1.00 80.94 116 LYS A C 1
ATOM 864 O O . LYS A 1 116 ? 5.184 0.649 -24.590 1.00 80.94 116 LYS A O 1
ATOM 869 N N . ALA A 1 117 ? 3.193 1.310 -23.790 1.00 84.94 117 ALA A N 1
ATOM 870 C CA . ALA A 1 117 ? 2.687 1.874 -25.042 1.00 84.94 117 ALA A CA 1
ATOM 871 C C . ALA A 1 117 ? 3.057 3.357 -25.224 1.00 84.94 117 ALA A C 1
ATOM 873 O O . ALA A 1 117 ? 3.346 3.791 -26.333 1.00 84.94 117 ALA A O 1
ATOM 874 N N . TYR A 1 118 ? 3.066 4.129 -24.135 1.0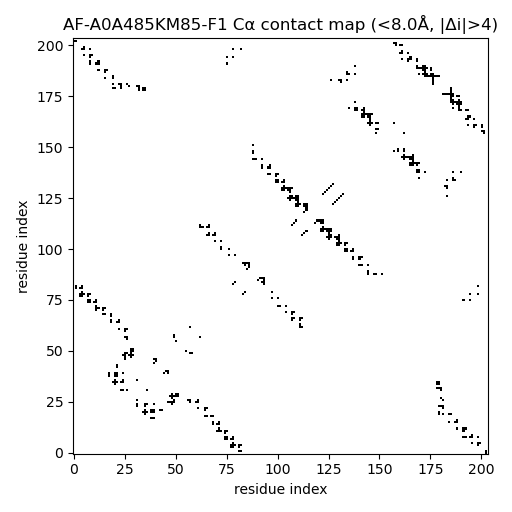0 87.00 118 TYR A N 1
ATOM 875 C CA . TYR A 1 118 ? 3.189 5.594 -24.161 1.00 87.00 118 TYR A CA 1
ATOM 876 C C . TYR A 1 118 ? 4.501 6.123 -23.552 1.00 87.00 118 TYR A C 1
ATOM 878 O O . TYR A 1 118 ? 4.723 7.332 -23.477 1.00 87.00 118 TYR A O 1
ATOM 886 N N . GLY A 1 119 ? 5.381 5.229 -23.099 1.00 84.12 119 GLY A N 1
ATOM 887 C CA . GLY A 1 119 ? 6.732 5.547 -22.654 1.00 84.12 119 GLY A CA 1
ATOM 888 C C . GLY A 1 119 ? 6.868 6.086 -21.217 1.00 84.12 119 GLY A C 1
ATOM 889 O O . GLY A 1 119 ? 5.923 6.079 -20.416 1.00 84.12 119 GLY A O 1
ATOM 890 N N . PRO A 1 120 ? 8.075 6.575 -20.864 1.00 84.00 120 PRO A N 1
ATOM 891 C CA . PRO A 1 120 ? 8.430 7.017 -19.511 1.00 84.00 120 PRO A CA 1
ATOM 892 C C . PRO A 1 120 ? 7.540 8.105 -18.875 1.00 84.00 120 PRO A C 1
ATOM 894 O O . PRO A 1 120 ? 7.374 8.062 -17.650 1.00 84.00 120 PRO A O 1
ATOM 897 N N . PRO A 1 121 ? 6.951 9.069 -19.619 1.00 88.69 121 PRO A N 1
ATOM 898 C CA . PRO A 1 121 ? 6.059 10.068 -19.030 1.00 88.69 121 PRO A CA 1
ATOM 899 C C . PRO A 1 121 ? 4.842 9.455 -18.331 1.00 88.69 121 PRO A C 1
ATOM 901 O O . PRO A 1 121 ? 4.528 9.862 -17.213 1.00 88.69 121 PRO A O 1
ATOM 904 N N . MET A 1 122 ? 4.216 8.425 -18.918 1.00 89.25 122 MET A N 1
ATOM 905 C CA . MET A 1 122 ? 3.085 7.736 -18.280 1.00 89.25 122 MET A CA 1
ATOM 906 C C . MET A 1 122 ? 3.498 7.020 -17.000 1.00 89.25 122 MET A C 1
ATOM 908 O O . MET A 1 122 ? 2.753 7.041 -16.024 1.00 89.25 122 MET A O 1
ATOM 912 N N . ARG A 1 123 ? 4.723 6.480 -16.950 1.00 86.25 123 ARG A N 1
ATOM 913 C CA . ARG A 1 123 ? 5.277 5.921 -15.711 1.00 86.25 123 ARG A CA 1
ATOM 914 C C . ARG A 1 123 ? 5.395 6.978 -14.621 1.00 86.25 123 ARG A C 1
ATOM 916 O O . ARG A 1 123 ? 4.999 6.736 -13.488 1.00 86.25 123 ARG A O 1
ATOM 923 N N . LYS A 1 124 ? 5.916 8.162 -14.955 1.00 89.06 124 LYS A N 1
ATOM 924 C CA . LYS A 1 124 ? 6.037 9.272 -13.999 1.00 89.06 124 LYS A CA 1
ATOM 925 C C . LYS A 1 124 ? 4.667 9.726 -13.491 1.00 89.06 124 LYS A C 1
ATOM 927 O O . LYS A 1 124 ? 4.528 9.916 -12.288 1.00 89.06 124 LYS A O 1
ATOM 932 N N . ILE A 1 125 ? 3.692 9.886 -14.384 1.00 92.31 125 ILE A N 1
ATOM 933 C CA . ILE A 1 125 ? 2.332 10.308 -14.028 1.00 92.31 125 ILE A CA 1
ATOM 934 C C . ILE A 1 125 ? 1.671 9.248 -13.142 1.00 92.31 125 ILE A C 1
ATOM 936 O O . ILE A 1 125 ? 1.302 9.552 -12.011 1.00 92.31 125 ILE A O 1
ATOM 940 N N . GLY A 1 126 ? 1.601 8.002 -13.616 1.00 93.31 126 GLY A N 1
ATOM 941 C CA . GLY A 1 126 ? 0.957 6.904 -12.900 1.00 93.31 126 GLY A CA 1
ATOM 942 C C . GLY A 1 126 ? 1.539 6.686 -11.507 1.00 93.31 126 GLY A C 1
ATOM 943 O O . GLY A 1 126 ? 0.806 6.723 -10.525 1.00 93.31 126 GLY A O 1
ATOM 944 N N . TYR A 1 127 ? 2.864 6.556 -11.402 1.00 90.12 127 TYR A N 1
ATOM 945 C CA . TYR A 1 127 ? 3.513 6.260 -10.126 1.00 90.12 127 TYR A CA 1
ATOM 946 C C . TYR A 1 127 ? 3.671 7.501 -9.232 1.00 90.12 127 TYR A C 1
ATOM 948 O O . TYR A 1 127 ? 3.193 7.526 -8.099 1.00 90.12 127 TYR A O 1
ATOM 956 N N . ARG A 1 128 ? 4.362 8.550 -9.708 1.00 90.44 128 ARG A N 1
ATOM 957 C CA . ARG A 1 128 ? 4.764 9.675 -8.840 1.00 90.44 128 ARG A CA 1
ATOM 958 C C . ARG A 1 128 ? 3.648 10.679 -8.591 1.00 90.44 128 ARG A C 1
ATOM 960 O O . ARG A 1 128 ? 3.693 11.351 -7.568 1.00 90.44 128 ARG A O 1
ATOM 967 N N . MET A 1 129 ? 2.721 10.842 -9.534 1.00 94.88 129 MET A N 1
ATOM 968 C CA . MET A 1 129 ? 1.681 11.873 -9.436 1.00 94.88 129 MET A CA 1
ATOM 969 C C . MET A 1 129 ? 0.340 11.324 -8.957 1.00 94.88 129 MET A C 1
ATOM 971 O O . MET A 1 129 ? -0.465 12.106 -8.466 1.00 94.88 129 MET A O 1
ATOM 975 N N . ILE A 1 130 ? 0.103 10.015 -9.087 1.00 96.75 130 ILE A N 1
ATOM 976 C CA . ILE A 1 130 ? -1.177 9.395 -8.729 1.00 96.75 130 ILE A CA 1
ATOM 977 C C . ILE A 1 130 ? -0.970 8.349 -7.633 1.00 96.75 130 ILE A C 1
ATOM 979 O O . ILE A 1 130 ? -1.370 8.585 -6.499 1.00 96.75 130 ILE A O 1
ATOM 983 N N . GLU A 1 131 ? -0.296 7.235 -7.928 1.00 95.94 131 GLU A N 1
ATOM 984 C CA . GLU A 1 131 ? -0.206 6.088 -7.016 1.00 95.94 131 GLU A CA 1
ATOM 985 C C . GLU A 1 131 ? 0.383 6.450 -5.648 1.00 95.94 131 GLU A C 1
ATOM 987 O O . GLU A 1 131 ? -0.294 6.311 -4.631 1.00 95.94 131 GLU A O 1
ATOM 992 N N . MET A 1 132 ? 1.618 6.961 -5.606 1.00 94.62 132 MET A N 1
ATOM 993 C CA . MET A 1 132 ? 2.280 7.297 -4.338 1.00 94.62 132 MET A CA 1
ATOM 994 C C . MET A 1 132 ? 1.532 8.364 -3.528 1.00 94.62 132 MET A C 1
ATOM 996 O O . MET A 1 132 ? 1.320 8.143 -2.334 1.00 94.62 132 MET A O 1
ATOM 1000 N N . PRO A 1 133 ? 1.108 9.499 -4.119 1.00 96.31 133 PRO A N 1
ATOM 1001 C CA . PRO A 1 133 ? 0.299 10.481 -3.405 1.00 96.31 133 PRO A CA 1
ATOM 1002 C C . PRO A 1 133 ? -0.995 9.892 -2.836 1.00 96.31 133 PRO A C 1
ATOM 1004 O O . PRO A 1 133 ? -1.311 10.150 -1.677 1.00 96.31 133 PRO A O 1
ATOM 1007 N N . CYS A 1 134 ? -1.710 9.060 -3.599 1.00 97.94 134 CYS A N 1
ATOM 1008 C CA . CYS A 1 134 ? -2.927 8.408 -3.121 1.00 97.94 134 CYS A CA 1
ATOM 1009 C C . CYS A 1 134 ? -2.651 7.464 -1.947 1.00 97.94 134 CYS A C 1
ATOM 1011 O O . CYS A 1 134 ? -3.378 7.525 -0.960 1.00 97.94 134 CYS A O 1
ATOM 1013 N N . LEU A 1 135 ? -1.593 6.648 -2.004 1.00 97.31 135 LEU A N 1
ATOM 1014 C CA . LEU A 1 135 ? -1.207 5.764 -0.895 1.00 97.31 135 LEU A CA 1
ATOM 1015 C C . LEU A 1 135 ? -0.786 6.547 0.355 1.00 97.31 135 LEU A C 1
ATOM 1017 O O . LEU A 1 135 ? -1.124 6.156 1.471 1.00 97.31 135 LEU A O 1
ATOM 1021 N N . LEU A 1 136 ? -0.083 7.668 0.184 1.00 95.62 136 LEU A N 1
ATOM 1022 C CA . LEU A 1 136 ? 0.306 8.532 1.295 1.00 95.62 136 LEU A CA 1
ATOM 1023 C C . LEU A 1 136 ? -0.920 9.161 1.968 1.00 95.62 136 LEU A C 1
ATOM 1025 O O . LEU A 1 136 ? -1.054 9.092 3.188 1.00 95.62 136 LEU A O 1
ATOM 1029 N N . ILE A 1 137 ? -1.828 9.743 1.178 1.00 97.44 137 ILE A N 1
ATOM 1030 C CA . ILE A 1 137 ? -3.078 10.320 1.692 1.00 97.44 137 ILE A CA 1
ATOM 1031 C C . ILE A 1 137 ? -3.920 9.224 2.352 1.00 97.44 137 ILE A C 1
ATOM 1033 O O . ILE A 1 137 ? -4.452 9.442 3.435 1.00 97.44 137 ILE A O 1
ATOM 1037 N N . LEU A 1 138 ? -3.990 8.033 1.751 1.00 97.75 138 LEU A N 1
ATOM 1038 C CA . LEU A 1 138 ? -4.711 6.886 2.298 1.00 97.75 138 LEU A CA 1
ATOM 1039 C C . LEU A 1 138 ? -4.182 6.485 3.679 1.00 97.75 138 LEU A C 1
ATOM 1041 O O . LEU A 1 138 ? -4.979 6.297 4.595 1.00 97.75 138 LEU A O 1
ATOM 1045 N N . ALA A 1 139 ? -2.861 6.430 3.866 1.00 96.94 139 ALA A N 1
ATOM 1046 C CA . ALA A 1 139 ? -2.270 6.153 5.174 1.00 96.94 139 ALA A CA 1
ATOM 1047 C C . ALA A 1 139 ? -2.704 7.183 6.234 1.00 96.94 139 ALA A C 1
ATOM 1049 O O . ALA A 1 139 ? -3.049 6.795 7.347 1.00 96.94 139 ALA A O 1
ATOM 1050 N N . PHE A 1 140 ? -2.760 8.475 5.887 1.00 96.62 140 PHE A N 1
ATOM 1051 C CA . PHE A 1 140 ? -3.236 9.521 6.802 1.00 96.62 140 PHE A CA 1
ATOM 1052 C C . PHE A 1 140 ? -4.746 9.471 7.058 1.00 96.62 140 PHE A C 1
ATOM 1054 O O . PHE A 1 140 ? -5.173 9.717 8.185 1.00 96.62 140 PHE A O 1
ATOM 1061 N N . VAL A 1 141 ? -5.558 9.133 6.051 1.00 97.56 141 VAL A N 1
ATOM 1062 C CA . VAL A 1 141 ? -7.006 8.927 6.227 1.00 97.56 141 VAL A CA 1
ATOM 1063 C C . VAL A 1 141 ? -7.259 7.780 7.204 1.00 97.56 141 VAL A C 1
ATOM 1065 O O . VAL A 1 141 ? -8.069 7.930 8.118 1.00 97.56 141 VAL A O 1
ATOM 1068 N N . LEU A 1 142 ? -6.519 6.674 7.073 1.00 97.38 142 LEU A N 1
ATOM 1069 C CA . LEU A 1 142 ? -6.580 5.564 8.023 1.00 97.38 142 LEU A CA 1
ATOM 1070 C C . LEU A 1 142 ? -6.118 5.995 9.418 1.00 97.38 142 LEU A C 1
ATOM 1072 O O . LEU A 1 142 ? -6.815 5.711 10.384 1.00 97.38 142 LEU A O 1
ATOM 1076 N N . THR A 1 143 ? -5.029 6.758 9.551 1.00 97.31 143 THR A N 1
ATOM 1077 C CA . THR A 1 143 ? -4.627 7.322 10.854 1.00 97.31 143 THR A CA 1
ATOM 1078 C C . THR A 1 143 ? -5.739 8.154 11.486 1.00 97.31 143 THR A C 1
ATOM 1080 O O . THR A 1 143 ? -6.032 7.973 12.665 1.00 97.31 143 THR A O 1
ATOM 1083 N N . GLY A 1 144 ? -6.386 9.030 10.712 1.00 95.56 144 GLY A N 1
ATOM 1084 C CA . GLY A 1 144 ? -7.525 9.819 11.181 1.00 95.56 144 GLY A CA 1
ATOM 1085 C C . GLY A 1 144 ? -8.677 8.937 11.662 1.00 95.56 144 GLY A C 1
ATOM 1086 O O . GLY A 1 144 ? -9.220 9.179 12.735 1.00 95.56 144 GLY A O 1
ATOM 1087 N N . HIS A 1 145 ? -8.995 7.872 10.923 1.00 94.88 145 HIS A N 1
ATOM 1088 C CA . HIS A 1 145 ? -9.999 6.893 11.338 1.00 94.88 145 HIS A CA 1
ATOM 1089 C C . HIS A 1 145 ? -9.625 6.181 12.644 1.00 94.88 145 HIS A C 1
ATOM 1091 O O . HIS A 1 145 ? -10.454 6.091 13.543 1.00 94.88 145 HIS A O 1
ATOM 1097 N N . GLY A 1 146 ? -8.368 5.755 12.795 1.00 94.50 146 GLY A N 1
ATOM 1098 C CA . GLY A 1 146 ? -7.863 5.163 14.035 1.00 94.50 146 GLY A CA 1
ATOM 1099 C C . GLY A 1 146 ? -7.969 6.106 15.236 1.00 94.50 146 GLY A C 1
ATOM 1100 O O . GLY A 1 146 ? -8.378 5.685 16.313 1.00 94.50 146 GLY A O 1
ATOM 1101 N N . ILE A 1 147 ? -7.674 7.399 15.055 1.00 94.44 147 ILE A N 1
ATOM 1102 C CA . ILE A 1 147 ? -7.865 8.411 16.108 1.00 94.44 147 ILE A CA 1
ATOM 1103 C C . ILE A 1 147 ? -9.349 8.540 16.464 1.00 94.44 147 ILE A C 1
ATOM 1105 O O . ILE A 1 147 ? -9.683 8.543 17.646 1.00 94.44 147 ILE A O 1
ATOM 1109 N N . LEU A 1 148 ? -10.238 8.605 15.465 1.00 92.50 148 LEU A N 1
ATOM 1110 C CA . LEU A 1 148 ? -11.681 8.678 15.705 1.00 92.50 148 LEU A CA 1
ATOM 1111 C C . LEU A 1 148 ? -12.174 7.471 16.510 1.00 92.50 148 LEU A C 1
ATOM 1113 O O . LEU A 1 148 ? -12.874 7.671 17.500 1.00 92.50 148 LEU A O 1
ATOM 1117 N N . LEU A 1 149 ? -11.736 6.259 16.154 1.00 91.06 149 LEU A N 1
ATOM 1118 C CA . LEU A 1 149 ? -12.040 5.027 16.890 1.00 91.06 149 LEU A CA 1
ATOM 1119 C C . LEU A 1 149 ? -11.569 5.082 18.353 1.00 91.06 149 LEU A C 1
ATOM 1121 O O . LEU A 1 149 ? -12.302 4.658 19.236 1.00 91.06 149 LEU A O 1
ATOM 1125 N N . LEU A 1 150 ? -10.384 5.640 18.635 1.00 90.44 150 LEU A N 1
ATOM 1126 C CA . LEU A 1 150 ? -9.899 5.815 20.016 1.00 90.44 150 LEU A CA 1
ATOM 1127 C C . LEU A 1 150 ? -10.724 6.837 20.813 1.00 90.44 150 LEU A C 1
ATOM 1129 O O . LEU A 1 150 ? -10.832 6.723 22.032 1.00 90.44 150 LEU A O 1
ATOM 1133 N N . THR A 1 151 ? -11.253 7.865 20.146 1.00 87.31 151 THR A N 1
ATOM 1134 C CA . THR A 1 151 ? -12.012 8.950 20.795 1.00 87.31 151 THR A CA 1
ATOM 1135 C C . THR A 1 151 ? -13.508 8.683 20.902 1.00 87.31 151 THR A C 1
ATOM 1137 O O . THR A 1 151 ? -14.179 9.329 21.707 1.00 87.31 151 THR A O 1
ATOM 1140 N N . ALA A 1 152 ? -14.041 7.756 20.106 1.00 81.81 152 ALA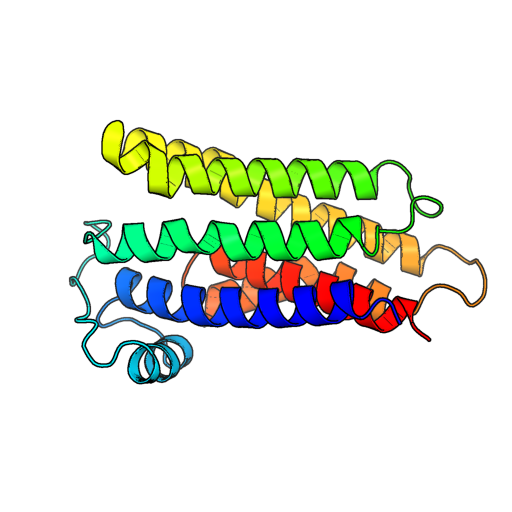 A N 1
ATOM 1141 C CA . ALA A 1 152 ? -15.433 7.354 20.164 1.00 81.81 152 ALA A CA 1
ATOM 1142 C C . ALA A 1 152 ? -15.679 6.615 21.491 1.00 81.81 152 ALA A C 1
ATOM 1144 O O . ALA A 1 152 ? -15.412 5.428 21.630 1.00 81.81 152 ALA A O 1
ATOM 1145 N N . THR A 1 153 ? -16.197 7.331 22.491 1.00 54.09 153 THR A N 1
ATOM 1146 C CA . THR A 1 153 ? -16.531 6.856 23.850 1.00 54.09 153 THR A CA 1
ATOM 1147 C C . THR A 1 153 ? -17.732 5.901 23.895 1.00 54.09 153 THR A C 1
ATOM 1149 O O . THR A 1 153 ? -18.451 5.837 24.890 1.00 54.09 153 THR A O 1
ATOM 1152 N N . THR A 1 154 ? -17.979 5.153 22.820 1.00 49.41 154 THR A N 1
ATOM 1153 C CA . THR A 1 154 ? -19.129 4.252 22.698 1.00 49.41 154 THR A CA 1
ATOM 1154 C C . THR A 1 154 ? -18.673 2.798 22.751 1.00 49.41 154 THR A C 1
ATOM 1156 O O . THR A 1 154 ? -18.109 2.262 21.808 1.00 49.41 154 THR A O 1
ATOM 1159 N N . SER A 1 155 ? -18.885 2.230 23.940 1.00 45.53 155 SER A N 1
ATOM 1160 C CA . SER A 1 155 ? -19.205 0.841 24.278 1.00 45.53 155 SER A CA 1
ATOM 1161 C C . SER A 1 155 ? -18.847 -0.265 23.276 1.00 45.53 155 SER A C 1
ATOM 1163 O O . SER A 1 155 ? -19.427 -0.350 22.200 1.00 45.53 155 SER A O 1
ATOM 1165 N N . ASP A 1 156 ? -17.993 -1.184 23.734 1.00 53.75 156 ASP A N 1
ATOM 1166 C CA . ASP A 1 156 ? -17.883 -2.610 23.373 1.00 53.75 156 ASP A CA 1
ATOM 1167 C C . ASP A 1 156 ? -17.660 -3.041 21.909 1.00 53.75 156 ASP A C 1
ATOM 1169 O O . ASP A 1 156 ? -17.274 -4.188 21.702 1.00 53.75 156 ASP A O 1
ATOM 1173 N N . HIS A 1 157 ? -17.808 -2.182 20.896 1.00 54.12 157 HIS A N 1
ATOM 1174 C CA . HIS A 1 157 ? -17.721 -2.608 19.488 1.00 54.12 157 HIS A CA 1
ATOM 1175 C C . HIS A 1 157 ? -16.386 -2.346 18.784 1.00 54.12 157 HIS A C 1
ATOM 1177 O O . HIS A 1 157 ? -16.144 -2.915 17.720 1.00 54.12 157 HIS A O 1
ATOM 1183 N N . HIS A 1 158 ? -15.492 -1.532 19.350 1.00 63.00 158 HIS A N 1
ATOM 1184 C CA . HIS A 1 158 ? -14.231 -1.188 18.688 1.00 63.00 158 HIS A CA 1
ATOM 1185 C C . HIS A 1 158 ? -13.022 -1.678 19.477 1.00 63.00 158 HIS A C 1
ATOM 1187 O O . HIS A 1 158 ? -12.702 -1.178 20.557 1.00 63.00 158 HIS A O 1
ATOM 1193 N N . SER A 1 159 ? -12.310 -2.652 18.907 1.00 73.94 159 SER A N 1
ATOM 1194 C CA . SER A 1 159 ? -11.066 -3.148 19.486 1.00 73.94 159 SER A CA 1
ATOM 1195 C C . SER A 1 159 ? -10.012 -2.041 19.495 1.00 73.94 159 SER A C 1
ATOM 1197 O O . SER A 1 159 ? -9.618 -1.525 18.448 1.00 73.94 159 SER A O 1
ATOM 1199 N N . THR A 1 160 ? -9.477 -1.710 20.673 1.00 87.12 160 THR A N 1
ATOM 1200 C CA . THR A 1 160 ? -8.346 -0.775 20.821 1.00 87.12 160 THR A CA 1
ATOM 1201 C C . THR A 1 160 ? -7.156 -1.167 19.933 1.00 87.12 160 THR A C 1
ATOM 1203 O O . THR A 1 160 ? -6.405 -0.304 19.481 1.00 87.12 160 THR A O 1
ATOM 1206 N N . ILE A 1 161 ? -7.004 -2.463 19.635 1.00 90.31 161 ILE A N 1
ATOM 1207 C CA . ILE A 1 161 ? -5.968 -2.998 18.743 1.00 90.31 161 ILE A CA 1
ATOM 1208 C C . ILE A 1 161 ? -6.167 -2.500 17.306 1.00 90.31 161 ILE A C 1
ATOM 1210 O O . ILE A 1 161 ? -5.203 -2.077 16.669 1.00 90.31 161 ILE A O 1
ATOM 1214 N N . GLU A 1 162 ? -7.404 -2.512 16.808 1.00 91.69 162 GLU A N 1
ATOM 1215 C CA . GLU A 1 162 ? -7.757 -2.026 15.470 1.00 91.69 162 GLU A CA 1
ATOM 1216 C C . GLU A 1 162 ? -7.422 -0.543 15.317 1.00 91.69 162 GLU A C 1
ATOM 1218 O O . GLU A 1 162 ? -6.744 -0.129 14.375 1.00 91.69 162 GLU A O 1
ATOM 1223 N N . ALA A 1 163 ? -7.837 0.249 16.303 1.00 93.31 163 ALA A N 1
ATOM 1224 C CA . ALA A 1 163 ? -7.614 1.682 16.302 1.00 93.31 163 ALA A CA 1
ATOM 1225 C C . ALA A 1 163 ? -6.110 2.015 16.272 1.00 93.31 163 ALA A C 1
ATOM 1227 O O . ALA A 1 163 ? -5.664 2.815 15.445 1.00 93.31 163 ALA A O 1
ATOM 1228 N N . TRP A 1 164 ? -5.296 1.339 17.094 1.00 95.31 164 TRP A N 1
ATOM 1229 C CA . TRP A 1 164 ? -3.838 1.498 17.061 1.00 95.31 164 TRP A CA 1
ATOM 1230 C C . TRP A 1 164 ? -3.204 1.014 15.758 1.00 95.31 164 TRP A C 1
ATOM 1232 O O . TRP A 1 164 ? -2.278 1.664 15.270 1.00 95.31 164 TRP A O 1
ATOM 1242 N N . ALA A 1 165 ? -3.693 -0.078 15.165 1.00 95.50 165 ALA A N 1
ATOM 1243 C CA . ALA A 1 165 ? -3.197 -0.547 13.873 1.00 95.50 165 ALA A CA 1
ATOM 1244 C C . ALA A 1 165 ? -3.378 0.523 12.787 1.00 95.50 165 ALA A C 1
ATOM 1246 O O . ALA A 1 165 ? -2.443 0.799 12.033 1.00 95.50 165 ALA A O 1
ATOM 1247 N N . PHE A 1 166 ? -4.529 1.201 12.771 1.00 96.75 166 PHE A N 1
ATOM 1248 C CA . PHE A 1 166 ? -4.772 2.325 11.874 1.00 96.75 166 PHE A CA 1
ATOM 1249 C C . PHE A 1 166 ? -3.900 3.545 12.183 1.00 96.75 166 PHE A C 1
ATOM 1251 O O . PHE A 1 166 ? -3.285 4.099 11.265 1.00 96.75 166 PHE A O 1
ATOM 1258 N N . VAL A 1 167 ? -3.769 3.937 13.456 1.00 97.25 167 VAL A N 1
ATOM 1259 C CA . VAL A 1 167 ? -2.904 5.058 13.870 1.00 97.25 167 VAL A CA 1
ATOM 1260 C C . VAL A 1 167 ? -1.454 4.838 13.431 1.00 97.25 167 VAL A C 1
ATOM 1262 O O . VAL A 1 167 ? -0.813 5.760 12.927 1.00 97.25 167 VAL A O 1
ATOM 1265 N N . LEU A 1 168 ? -0.948 3.610 13.555 1.00 97.00 168 LEU A N 1
ATOM 1266 C CA . LEU A 1 168 ? 0.434 3.253 13.229 1.00 97.00 168 LEU A CA 1
ATOM 1267 C C . LEU A 1 168 ? 0.680 2.988 11.731 1.00 97.00 168 LEU A C 1
ATOM 1269 O O . LEU A 1 168 ? 1.829 2.766 11.341 1.00 97.00 168 LEU A O 1
ATOM 1273 N N . THR A 1 169 ? -0.344 3.067 10.870 1.00 96.69 169 THR A N 1
ATOM 1274 C CA . THR A 1 169 ? -0.221 2.827 9.415 1.00 96.69 169 THR A CA 1
ATOM 1275 C C . THR A 1 169 ? 0.928 3.604 8.751 1.00 96.69 169 THR A C 1
ATOM 1277 O O . THR A 1 169 ? 1.678 2.992 7.981 1.00 96.69 169 THR A O 1
ATOM 1280 N N . PRO A 1 170 ? 1.154 4.909 9.023 1.00 96.44 170 PRO A N 1
ATOM 1281 C CA . PRO A 1 170 ? 2.256 5.653 8.413 1.00 96.44 170 PRO A CA 1
ATOM 1282 C C . PRO A 1 170 ? 3.626 5.145 8.870 1.00 96.44 170 PRO A C 1
ATOM 1284 O O . PRO A 1 170 ? 4.545 5.035 8.059 1.00 96.44 170 PRO A O 1
ATOM 1287 N N . LEU A 1 171 ? 3.762 4.781 10.150 1.00 95.75 171 LEU A N 1
ATOM 1288 C CA . LEU A 1 171 ? 5.002 4.223 10.688 1.00 95.75 171 LEU A CA 1
ATOM 1289 C C . LEU A 1 171 ? 5.319 2.879 10.027 1.00 95.75 171 LEU A C 1
ATOM 1291 O O . LEU A 1 171 ? 6.440 2.679 9.556 1.00 95.75 171 LEU A O 1
ATOM 1295 N N . PHE A 1 172 ? 4.327 1.989 9.921 1.00 94.06 172 PHE A N 1
ATOM 1296 C CA . PHE A 1 172 ? 4.490 0.719 9.213 1.00 94.06 172 PHE A CA 1
ATOM 1297 C C . PHE A 1 172 ? 4.812 0.931 7.734 1.00 94.06 172 PHE A C 1
ATOM 1299 O O . PHE A 1 172 ? 5.721 0.295 7.213 1.00 94.06 172 PHE A O 1
ATOM 1306 N N . SER A 1 173 ? 4.156 1.885 7.075 1.00 95.06 173 SER A N 1
ATOM 1307 C CA . SER A 1 173 ? 4.431 2.253 5.681 1.00 95.06 173 SER A CA 1
ATOM 1308 C C . SER A 1 173 ? 5.888 2.679 5.470 1.00 95.06 173 SER A C 1
ATOM 1310 O O . SER A 1 173 ? 6.542 2.226 4.525 1.00 95.06 173 SER A O 1
ATOM 1312 N N . ILE A 1 174 ? 6.431 3.510 6.367 1.00 94.62 174 ILE A N 1
ATOM 1313 C CA . ILE A 1 174 ? 7.836 3.943 6.336 1.00 94.62 174 ILE A CA 1
ATOM 1314 C C . ILE A 1 174 ? 8.769 2.760 6.598 1.00 94.62 174 ILE A C 1
ATOM 1316 O O . ILE A 1 174 ? 9.724 2.566 5.845 1.00 94.62 174 ILE A O 1
ATOM 1320 N N . LEU A 1 175 ? 8.485 1.943 7.615 1.00 94.38 175 LEU A N 1
ATOM 1321 C CA . LEU A 1 175 ? 9.306 0.784 7.963 1.00 94.38 175 LEU A CA 1
ATOM 1322 C C . LEU A 1 175 ? 9.358 -0.232 6.816 1.00 94.38 175 LEU A C 1
ATOM 1324 O O . LEU A 1 175 ? 10.441 -0.670 6.434 1.00 94.38 175 LEU A O 1
ATOM 1328 N N . CYS A 1 176 ? 8.214 -0.553 6.212 1.00 94.00 176 CYS A N 1
ATOM 1329 C CA . CYS A 1 176 ? 8.126 -1.430 5.049 1.00 94.00 176 CYS A CA 1
ATOM 1330 C C . CYS A 1 176 ? 8.884 -0.846 3.851 1.00 94.00 176 CYS A C 1
ATOM 1332 O O . CYS A 1 176 ? 9.604 -1.569 3.164 1.00 94.00 176 CYS A O 1
ATOM 1334 N N . THR A 1 177 ? 8.790 0.466 3.626 1.00 93.38 177 THR A N 1
ATOM 1335 C CA . THR A 1 177 ? 9.556 1.146 2.571 1.00 93.38 177 THR A CA 1
ATOM 1336 C C . THR A 1 177 ? 11.058 1.063 2.811 1.00 93.38 177 THR A C 1
ATOM 1338 O O . THR A 1 177 ? 11.803 0.785 1.874 1.00 93.38 177 THR A O 1
ATOM 1341 N N . ALA A 1 178 ? 11.510 1.283 4.047 1.00 91.75 178 ALA A N 1
ATOM 1342 C CA . ALA A 1 178 ? 12.916 1.198 4.423 1.00 91.75 178 ALA A CA 1
ATOM 1343 C C . ALA A 1 178 ? 13.441 -0.240 4.295 1.00 91.75 178 ALA A C 1
ATOM 1345 O O . ALA A 1 178 ? 14.491 -0.463 3.697 1.00 91.75 178 ALA A O 1
ATOM 1346 N N . MET A 1 179 ? 12.666 -1.215 4.777 1.00 91.44 179 MET A N 1
ATOM 1347 C CA . MET A 1 179 ? 12.968 -2.645 4.689 1.00 91.44 179 MET A CA 1
ATOM 1348 C C . MET A 1 179 ? 13.106 -3.113 3.237 1.00 91.44 179 MET A C 1
ATOM 1350 O O . MET A 1 179 ? 14.039 -3.842 2.900 1.00 91.44 179 MET A O 1
ATOM 1354 N N . LEU A 1 180 ? 12.180 -2.695 2.370 1.00 88.69 180 LEU A N 1
ATOM 1355 C CA . LEU A 1 180 ? 12.206 -3.044 0.952 1.00 88.69 180 LEU A CA 1
ATOM 1356 C C . LEU A 1 180 ? 13.163 -2.156 0.150 1.00 88.69 180 LEU A C 1
ATOM 1358 O O . LEU A 1 180 ? 13.530 -2.526 -0.959 1.00 88.69 180 LEU A O 1
ATOM 1362 N N . ARG A 1 181 ? 13.552 -0.982 0.657 1.00 88.12 181 ARG A N 1
ATOM 1363 C CA . ARG A 1 181 ? 14.225 0.079 -0.113 1.00 88.12 181 ARG A CA 1
ATOM 1364 C C . ARG A 1 181 ? 13.533 0.314 -1.467 1.00 88.12 181 ARG A C 1
ATOM 1366 O O . ARG A 1 181 ? 14.179 0.379 -2.512 1.00 88.12 181 ARG A O 1
ATOM 1373 N N . TYR A 1 182 ? 12.199 0.356 -1.452 1.00 80.81 182 TYR A N 1
ATOM 1374 C CA . TYR A 1 182 ? 11.389 0.447 -2.664 1.00 80.81 182 TYR A CA 1
ATOM 1375 C C . TYR A 1 182 ? 10.010 1.081 -2.399 1.00 80.81 182 TYR A C 1
ATOM 1377 O O . TYR A 1 182 ? 9.222 0.586 -1.593 1.00 80.81 182 TYR A O 1
ATOM 1385 N N . MET A 1 183 ? 9.724 2.182 -3.095 1.00 68.50 183 MET A N 1
ATOM 1386 C CA . MET A 1 183 ? 8.427 2.883 -3.147 1.00 68.50 183 MET A CA 1
ATOM 1387 C C . MET A 1 183 ? 7.829 2.571 -4.531 1.00 68.50 183 MET A C 1
ATOM 1389 O O . MET A 1 183 ? 8.607 2.679 -5.483 1.00 68.50 183 MET A O 1
ATOM 1393 N N . PRO A 1 184 ? 6.562 2.119 -4.721 1.00 73.44 184 PRO A N 1
ATOM 1394 C CA . PRO A 1 184 ? 5.306 2.362 -3.967 1.00 73.44 184 PRO A CA 1
ATOM 1395 C C . PRO A 1 184 ? 4.814 1.244 -3.030 1.00 73.44 184 PRO A C 1
ATOM 1397 O O . PRO A 1 184 ? 3.806 1.405 -2.347 1.00 73.44 184 PRO A O 1
ATOM 1400 N N . HIS A 1 185 ? 5.472 0.090 -2.998 1.00 84.12 185 HIS A N 1
ATOM 1401 C CA . HIS A 1 185 ? 4.874 -1.098 -2.373 1.00 84.12 185 HIS A CA 1
ATOM 1402 C C . HIS A 1 185 ? 5.093 -1.183 -0.859 1.00 84.12 185 HIS A C 1
ATOM 1404 O O . HIS A 1 185 ? 4.367 -1.896 -0.173 1.00 84.12 185 HIS A O 1
ATOM 1410 N N . GLY A 1 186 ? 6.055 -0.427 -0.321 1.00 90.38 186 GLY A N 1
ATOM 1411 C CA . GLY A 1 186 ? 6.225 -0.261 1.123 1.00 90.38 186 GLY A CA 1
ATOM 1412 C C . GLY A 1 186 ? 4.972 0.310 1.803 1.00 90.38 186 GLY A C 1
ATOM 1413 O O . GLY A 1 186 ? 4.440 -0.345 2.699 1.00 90.38 186 GLY A O 1
ATOM 1414 N N . PRO A 1 187 ? 4.446 1.472 1.364 1.00 94.31 187 PRO A N 1
ATOM 1415 C CA . PRO A 1 187 ? 3.205 2.017 1.909 1.00 94.31 187 PRO A CA 1
ATOM 1416 C C . PRO A 1 187 ? 2.001 1.091 1.743 1.00 94.31 187 PRO A C 1
ATOM 1418 O O . PRO A 1 187 ? 1.239 0.900 2.688 1.00 94.31 187 PRO A O 1
ATOM 1421 N N . LEU A 1 188 ? 1.865 0.449 0.579 1.00 96.25 188 LEU A N 1
ATOM 1422 C CA . LEU A 1 188 ? 0.786 -0.510 0.336 1.00 96.25 188 LEU A CA 1
ATOM 1423 C C . LEU A 1 188 ? 0.842 -1.704 1.306 1.00 96.25 188 LEU A C 1
ATOM 1425 O O . LEU A 1 188 ? -0.201 -2.148 1.785 1.00 96.25 188 LEU A O 1
ATOM 1429 N N . LEU A 1 189 ? 2.041 -2.185 1.655 1.00 96.25 189 LEU A N 1
ATOM 1430 C CA . LEU A 1 189 ? 2.221 -3.242 2.654 1.00 96.25 189 LEU A CA 1
ATOM 1431 C C . LEU A 1 189 ? 1.796 -2.776 4.054 1.00 96.25 189 LEU A C 1
ATOM 1433 O O . LEU A 1 189 ? 1.081 -3.504 4.737 1.00 96.25 189 LEU A O 1
ATOM 1437 N N . GLY A 1 190 ? 2.167 -1.557 4.459 1.00 95.88 190 GLY A N 1
ATOM 1438 C CA . GLY A 1 190 ? 1.728 -0.972 5.732 1.00 95.88 190 GLY A CA 1
ATOM 1439 C C . GLY A 1 190 ? 0.203 -0.848 5.832 1.00 95.88 190 GLY A C 1
ATOM 1440 O O . GLY A 1 190 ? -0.387 -1.231 6.840 1.00 95.88 190 GLY A O 1
ATOM 1441 N N . ILE A 1 191 ? -0.444 -0.396 4.754 1.00 97.31 191 ILE A N 1
ATOM 1442 C CA . ILE A 1 191 ? -1.911 -0.327 4.639 1.00 97.31 191 ILE A CA 1
ATOM 1443 C C . ILE A 1 191 ? -2.540 -1.726 4.705 1.00 97.31 191 ILE A C 1
ATOM 1445 O O . ILE A 1 191 ? -3.531 -1.924 5.405 1.00 97.31 191 ILE A O 1
ATOM 1449 N N . SER A 1 192 ? -1.947 -2.710 4.023 1.00 97.06 192 SER A N 1
ATOM 1450 C CA . SER A 1 192 ? -2.431 -4.099 4.027 1.00 97.06 192 SER A CA 1
ATOM 1451 C C . SER A 1 192 ? -2.394 -4.715 5.428 1.00 97.06 192 SER A C 1
ATOM 1453 O O . SER A 1 192 ? -3.314 -5.436 5.807 1.00 97.06 192 SER A O 1
ATOM 1455 N N . VAL A 1 193 ? -1.366 -4.399 6.226 1.00 96.88 193 VAL A N 1
ATOM 1456 C CA . VAL A 1 193 ? -1.277 -4.822 7.633 1.00 96.88 193 VAL A CA 1
ATOM 1457 C C . VAL A 1 193 ? -2.410 -4.219 8.460 1.00 96.88 193 VAL A C 1
ATOM 1459 O O . VAL A 1 193 ? -3.096 -4.959 9.163 1.00 96.88 193 VAL A O 1
ATOM 1462 N N . ALA A 1 194 ? -2.660 -2.913 8.342 1.00 96.44 194 ALA A N 1
ATOM 1463 C CA . ALA A 1 194 ? -3.736 -2.254 9.083 1.00 96.44 194 ALA A CA 1
ATOM 1464 C C . ALA A 1 194 ? -5.120 -2.837 8.736 1.00 96.44 194 ALA A C 1
ATOM 1466 O O . ALA A 1 194 ? -5.893 -3.181 9.629 1.00 96.44 194 ALA A O 1
ATOM 1467 N N . LEU A 1 195 ? -5.399 -3.042 7.444 1.00 95.56 195 LEU A N 1
ATOM 1468 C CA . LEU A 1 195 ? -6.653 -3.648 6.983 1.00 95.56 195 LEU A CA 1
ATOM 1469 C C . LEU A 1 195 ? -6.781 -5.132 7.354 1.00 95.56 195 LEU A C 1
ATOM 1471 O O . LEU A 1 195 ? -7.891 -5.630 7.516 1.00 95.56 195 LEU A O 1
ATOM 1475 N N . THR A 1 196 ? -5.664 -5.837 7.532 1.00 95.31 196 THR A N 1
ATOM 1476 C CA . THR A 1 196 ? -5.681 -7.205 8.060 1.00 95.31 196 THR A CA 1
ATOM 1477 C C . THR A 1 196 ? -6.098 -7.216 9.518 1.00 95.31 196 THR A C 1
ATOM 1479 O O . THR A 1 196 ? -6.971 -7.998 9.872 1.00 95.31 196 THR A O 1
ATOM 1482 N N . VAL A 1 197 ? -5.552 -6.328 10.355 1.00 94.44 197 VAL A N 1
ATOM 1483 C CA . VAL A 1 197 ? -5.996 -6.225 11.755 1.00 94.44 197 VAL A CA 1
ATOM 1484 C C . VAL A 1 197 ? -7.498 -5.958 11.815 1.00 94.44 197 VAL A C 1
ATOM 1486 O O . VAL A 1 197 ? -8.191 -6.701 12.498 1.00 94.44 197 VAL A O 1
ATOM 1489 N N . HIS A 1 198 ? -8.003 -5.001 11.029 1.00 93.00 198 HIS A N 1
ATOM 1490 C CA . HIS A 1 198 ? -9.441 -4.737 10.911 1.00 93.00 198 HIS A CA 1
ATOM 1491 C C . HIS A 1 198 ? -10.249 -5.994 10.545 1.00 93.00 198 HIS A C 1
ATOM 1493 O O . HIS A 1 198 ? -11.237 -6.307 11.208 1.00 93.00 198 HIS A O 1
ATOM 1499 N N . ALA A 1 199 ? -9.808 -6.753 9.533 1.00 92.75 199 ALA A N 1
ATOM 1500 C CA . ALA A 1 199 ? -10.465 -7.998 9.125 1.00 92.75 199 ALA A CA 1
ATOM 1501 C C . ALA A 1 199 ? -10.612 -8.998 10.289 1.00 92.75 199 ALA A C 1
ATOM 1503 O O . ALA A 1 199 ? -11.648 -9.638 10.415 1.00 92.75 199 ALA A O 1
ATOM 1504 N N . PHE A 1 200 ? -9.609 -9.096 11.167 1.00 91.38 200 PHE A N 1
ATOM 1505 C CA . PHE A 1 200 ? -9.627 -10.027 12.299 1.00 91.38 200 PHE A CA 1
ATOM 1506 C C . PHE A 1 200 ? -10.305 -9.478 13.566 1.00 91.38 200 PHE A C 1
ATOM 1508 O O . PHE A 1 200 ? -10.740 -10.273 14.396 1.00 91.38 200 PHE A O 1
ATOM 1515 N N . THR A 1 201 ? -10.395 -8.157 13.758 1.00 87.44 201 THR A N 1
ATOM 1516 C CA . THR A 1 201 ? -10.951 -7.565 14.992 1.00 87.44 201 THR A CA 1
ATOM 1517 C C . THR A 1 201 ? -12.466 -7.431 14.997 1.00 87.44 201 THR A C 1
ATOM 1519 O O . THR A 1 201 ? -13.046 -7.433 16.073 1.00 87.44 201 THR A O 1
ATOM 1522 N N . GLN A 1 202 ? -13.115 -7.360 13.835 1.00 73.50 202 GLN A N 1
ATOM 1523 C CA . GLN A 1 202 ? -14.582 -7.279 13.723 1.00 73.50 202 GLN A CA 1
ATOM 1524 C C . GLN A 1 202 ? -15.288 -8.642 13.894 1.00 73.50 202 GLN A C 1
ATOM 1526 O O . GLN A 1 202 ? -16.502 -8.744 13.728 1.00 73.50 202 GLN A O 1
ATOM 1531 N N . GLU A 1 203 ? -14.539 -9.713 14.170 1.00 62.56 203 GLU A N 1
ATOM 1532 C CA . GLU A 1 203 ? -15.078 -11.071 14.322 1.00 62.56 203 GLU A CA 1
ATOM 1533 C C . GLU A 1 203 ? -15.260 -11.527 15.781 1.00 62.56 203 GLU A C 1
ATOM 1535 O O . GLU A 1 203 ? -15.847 -12.593 15.987 1.00 62.56 203 GLU A O 1
ATOM 1540 N N . GLY A 1 204 ? -14.750 -10.768 16.759 1.00 45.97 204 GLY A N 1
ATOM 1541 C CA . GLY A 1 204 ? -14.845 -11.063 18.197 1.00 45.97 204 GLY A CA 1
ATOM 1542 C C . GLY A 1 204 ? -15.910 -10.230 18.887 1.00 45.97 204 GLY A C 1
ATOM 1543 O O . GLY A 1 204 ? -16.586 -10.801 19.770 1.00 45.97 204 GLY A O 1
#

Organism: NCBI:txid120398

Foldseek 3Di:
DLVLLLVLLVVLLVLLQLLLLLLLCQQCQVNWFPSSVVSNCVVCVPPHNPDDDPPDDGDPVNLVSLLSNLSSLVSLVSNCVSANDDCVLPVVLSVLLNVLSVQLSQLSCQQRPVCVVVNDVSNCCSFVVTNQVSLVVNLVSLLVSLVSLVVPPDDDQGDPQLSVLSVCLVVQLVVQCVNSVDPDSSSSSSVSRSSSSVSPRRPD

Solvent-accessible surface area (backbone atoms only — not comparable to full-atom values): 10283 Å² total; per-residue (Å²): 118,67,62,66,18,45,50,27,21,53,48,21,37,52,49,35,50,54,52,35,16,42,49,17,29,47,72,39,15,89,74,34,43,70,66,22,47,57,54,25,42,76,76,40,72,80,66,67,58,55,56,97,58,103,80,70,91,69,58,75,64,52,39,55,56,50,48,54,50,53,55,34,49,51,24,50,49,48,21,45,70,69,52,61,62,65,48,89,85,36,69,59,54,48,53,51,48,51,51,28,52,50,44,19,44,49,9,44,44,29,30,32,56,45,16,75,79,66,35,70,65,36,26,48,44,12,36,68,67,30,17,44,53,25,49,54,51,40,32,51,52,38,21,53,50,13,49,49,56,71,66,53,89,66,76,98,77,72,52,69,66,39,21,49,37,21,48,42,17,52,59,40,12,51,50,38,20,63,56,36,69,34,86,66,46,10,42,53,38,16,46,32,52,26,51,30,45,45,46,61,55,81,62,117

Secondary structure (DSSP, 8-state):
--HHHHHHHHHHHHHHHHHHHHHHHHHHGGG--HHHHHHHHHH-TT-----SSTT----HHHHHHHHHTHHHHHHHHHHHHHS---TTT-SHHHHHHHHHHHHHHHHHHIIIIIHHHH-HHHHIIIIIIIIHHHHHHHHHHHHHHHHHHHH---TTSS-HHHHHHHHTHHHHHHHHHHHHT-TTHHHHHHHHHHHHHHHHHTT-

Mean predicted aligned error: 5.94 Å